Protein AF-A0AB73LH91-F1 (afdb_monomer)

Solvent-accessible surface area (backbone atoms only — not comparable to full-atom values): 12228 Å² total; per-residue (Å²): 136,84,88,81,83,85,83,78,86,81,81,80,80,81,78,80,80,73,77,74,74,78,76,78,75,81,48,36,71,66,66,67,61,41,47,51,56,34,83,61,41,83,57,24,96,64,34,64,51,64,60,42,53,82,50,52,38,56,27,70,68,66,83,50,60,55,52,58,75,24,72,65,83,85,77,84,66,76,78,34,69,28,7,25,39,20,64,45,75,21,84,83,23,23,37,30,44,35,41,34,36,37,28,35,90,74,60,39,89,56,24,32,54,51,23,54,51,41,53,52,51,32,59,55,36,52,79,44,19,42,84,62,59,58,25,49,70,49,76,47,85,50,102,61,34,38,38,33,43,39,35,41,61,67,57,95,91,36,63,37,38,38,40,39,37,38,29,57,50,50,64,51,6,28,30,37,36,41,36,43,25,22,52,87,72,61,39,92,40,58,84,84,66,91,67,64,61,68,57,40,40,48,45,48,36,47,29,40,32,62,69,61,65,30,86,72,97

Nearest PDB structures (foldseek):
  2h36-assembly1_X  TM=5.936E-01  e=1.987E+00  Sulfolobus islandicus filamentous virus
  3djw-assembly1_B  TM=4.464E-01  e=1.167E+00  Captovirus AFV1
  8h2d-assembly2_B-2  TM=3.003E-01  e=3.576E-01  Mycobacterium tuberculosis H37Rv
  3lyd-assembly1_A  TM=4.247E-01  e=1.568E+00  Jonesia denitrificans DSM 20603
  6lgq-assembly1_C  TM=3.598E-01  e=6.877E+00  Escherichia coli

pLDDT: mean 87.43, std 16.44, range [37.56, 98.81]

Mean predicted aligned error: 8.24 Å

Secondary structure (DSSP, 8-state):
-------------------PPPPPPPPBPPPGGGSPPGGGSTTHHHH----GGGG-EE-SS---HHHHTTT--S------SEEEEEEEE-TTT--EEEEEEEE--S-HHHHHHHHHHHHHHHHHHHTTHHHHH--EEEEEEETTEEEEEEEPPPBTTB--EEEEEEE--TTTTEEEEEEEESTTTT---SPPPP--HHHHHHHHHHHHHHHHT-S--

Organism: Mycobacteroides chelonae (NCBI:txid1774)

Radius of gyration: 24.04 Å; Cα contacts (8 Å, |Δi|>4): 446; chains: 1; bounding box: 58×67×82 Å

Foldseek 3Di:
DDDDDDDDDDDPDDPPPPPPDPDPDFQAEDDLLLAFDCVLDFPCVQQVWDRQSVQKDGDQDFDDCLQPQQPDDDDDQPTASYKIKGKTAGPRFLKIKIKIKGAHDDFLVPLLVSLVRNQVNSVVSQVRRCVRQVWDKDWDQDPFHIWMWIWGPDDPNFIKIKIKQWGRQHSQSMIMIMIMISPVSSDNGHDGDDDDSRSSSCSSVVSSCVVSVDPSD

Structure (mmCIF, N/CA/C/O backbone):
data_AF-A0AB73LH91-F1
#
_entry.id   AF-A0AB73LH91-F1
#
loop_
_atom_site.group_PDB
_atom_site.id
_atom_site.type_symbol
_atom_site.label_atom_id
_atom_site.label_alt_id
_atom_site.label_comp_id
_atom_site.label_asym_id
_atom_site.label_entity_id
_atom_site.label_seq_id
_atom_site.pdbx_PDB_ins_code
_atom_site.Cartn_x
_atom_site.Cartn_y
_atom_site.Cartn_z
_atom_site.occupancy
_atom_site.B_iso_or_equiv
_atom_site.auth_seq_id
_atom_site.auth_comp_id
_atom_site.auth_asym_id
_atom_site.auth_atom_id
_atom_site.pdbx_PDB_model_num
ATOM 1 N N . MET A 1 1 ? -40.032 50.837 -64.081 1.00 38.38 1 MET A N 1
ATOM 2 C CA . MET A 1 1 ? -38.760 51.369 -63.548 1.00 38.38 1 MET A CA 1
ATOM 3 C C . MET A 1 1 ? -38.419 50.636 -62.260 1.00 38.38 1 MET A C 1
ATOM 5 O O . MET A 1 1 ? -39.295 50.527 -61.420 1.00 38.38 1 MET A O 1
ATOM 9 N N . ARG A 1 2 ? -37.159 50.187 -62.149 1.00 43.00 2 ARG A N 1
ATOM 10 C CA . ARG A 1 2 ? -36.458 49.650 -60.961 1.00 43.00 2 ARG A CA 1
ATOM 11 C C . ARG A 1 2 ? -36.945 48.307 -60.396 1.00 43.00 2 ARG A C 1
ATOM 13 O O . ARG A 1 2 ? -37.936 48.222 -59.687 1.00 43.00 2 ARG A O 1
ATOM 20 N N . GLY A 1 3 ? -36.165 47.271 -60.714 1.00 41.09 3 GLY A N 1
ATOM 21 C CA . GLY A 1 3 ? -36.228 45.957 -60.088 1.00 41.09 3 GLY A CA 1
ATOM 22 C C . GLY A 1 3 ? -35.698 45.970 -58.655 1.00 41.09 3 GLY A C 1
ATOM 23 O O . GLY A 1 3 ? -34.827 46.768 -58.305 1.00 41.09 3 GLY A O 1
ATOM 24 N N . TRP A 1 4 ? -36.223 45.057 -57.845 1.00 37.56 4 TRP A N 1
ATOM 25 C CA . TRP A 1 4 ? -35.739 44.791 -56.498 1.00 37.56 4 TRP A CA 1
ATOM 26 C C . TRP A 1 4 ? -35.239 43.352 -56.421 1.00 37.56 4 TRP A C 1
ATOM 28 O O . TRP A 1 4 ? -35.964 42.395 -56.695 1.00 37.56 4 TRP A O 1
ATOM 38 N N . GLN A 1 5 ? -33.945 43.241 -56.138 1.00 43.38 5 GLN A N 1
ATOM 39 C CA . GLN A 1 5 ? -33.194 42.001 -56.042 1.00 43.38 5 GLN A CA 1
ATOM 40 C C . GLN A 1 5 ? -33.620 41.238 -54.786 1.00 43.38 5 GLN A C 1
ATOM 42 O O . GLN A 1 5 ? -33.702 41.798 -53.695 1.00 43.38 5 GLN A O 1
ATOM 47 N N . ARG A 1 6 ? -33.881 39.940 -54.957 1.00 45.47 6 ARG A N 1
ATOM 48 C CA . ARG A 1 6 ? -34.083 38.987 -53.865 1.00 45.47 6 ARG A CA 1
ATOM 49 C C . ARG A 1 6 ? -32.746 38.772 -53.154 1.00 45.47 6 ARG A C 1
ATOM 51 O O . ARG A 1 6 ? -31.820 38.247 -53.765 1.00 45.47 6 ARG A O 1
ATOM 58 N N . ALA A 1 7 ? -32.654 39.148 -51.883 1.00 42.53 7 ALA A N 1
ATOM 59 C CA . ALA A 1 7 ? -31.566 38.723 -51.011 1.00 42.53 7 ALA A CA 1
ATOM 60 C C . ALA A 1 7 ? -31.939 37.366 -50.393 1.00 42.53 7 ALA A C 1
ATOM 62 O O . ALA A 1 7 ? -32.923 37.262 -49.664 1.00 42.53 7 ALA A O 1
ATOM 63 N N . ILE A 1 8 ? -31.180 36.321 -50.724 1.00 44.38 8 ILE A N 1
ATOM 64 C CA . ILE A 1 8 ? -31.241 35.011 -50.065 1.00 44.38 8 ILE A CA 1
ATOM 65 C C . ILE A 1 8 ? -30.166 35.030 -48.969 1.00 44.38 8 ILE A C 1
ATOM 67 O O . ILE A 1 8 ? -29.001 35.252 -49.305 1.00 44.38 8 ILE A O 1
ATOM 71 N N . PRO A 1 9 ? -30.490 34.814 -47.684 1.00 42.88 9 PRO A N 1
ATOM 72 C CA . PRO A 1 9 ? -29.463 34.657 -46.666 1.00 42.88 9 PRO A CA 1
ATOM 73 C C . PRO A 1 9 ? -28.823 33.269 -46.807 1.00 42.88 9 PRO A C 1
ATOM 75 O O . PRO A 1 9 ? -29.498 32.243 -46.722 1.00 42.88 9 PRO A O 1
ATOM 78 N N . ALA A 1 10 ? -27.512 33.240 -47.041 1.00 42.22 10 ALA A N 1
ATOM 79 C CA . ALA A 1 10 ? -26.715 32.024 -46.974 1.00 42.22 10 ALA A CA 1
ATOM 80 C C . ALA A 1 10 ? -26.560 31.612 -45.502 1.00 42.22 10 ALA A C 1
ATOM 82 O O . ALA A 1 10 ? -25.924 32.312 -44.715 1.00 42.22 10 ALA A O 1
ATOM 83 N N . ILE A 1 11 ? -27.158 30.483 -45.125 1.00 45.34 11 ILE A N 1
ATOM 84 C CA . ILE A 1 11 ? -26.929 29.844 -43.827 1.00 45.34 11 ILE A CA 1
ATOM 85 C C . ILE A 1 11 ? -25.568 29.148 -43.909 1.00 45.34 11 ILE A C 1
ATOM 87 O O . ILE A 1 11 ? -25.428 28.112 -44.557 1.00 45.34 11 ILE A O 1
ATOM 91 N N . ALA A 1 12 ? -24.554 29.732 -43.273 1.00 47.72 12 ALA A N 1
ATOM 92 C CA . ALA A 1 12 ? -23.278 29.070 -43.047 1.00 47.72 12 ALA A CA 1
ATOM 93 C C . ALA A 1 12 ? -23.448 28.064 -41.898 1.00 47.72 12 ALA A C 1
ATOM 95 O O . ALA A 1 12 ? -23.508 28.439 -40.729 1.00 47.72 12 ALA A O 1
ATOM 96 N N . VAL A 1 13 ? -23.557 26.778 -42.236 1.00 44.09 13 VAL A N 1
ATOM 97 C CA . VAL A 1 13 ? -23.488 25.689 -41.257 1.00 44.09 13 VAL A CA 1
ATOM 98 C C . VAL A 1 13 ? -22.022 25.516 -40.869 1.00 44.09 13 VAL A C 1
ATOM 100 O O . VAL A 1 13 ? -21.222 24.990 -41.640 1.00 44.09 13 VAL A O 1
ATOM 103 N N . ILE A 1 14 ? -21.658 25.990 -39.679 1.00 52.41 14 ILE A N 1
ATOM 104 C CA . ILE A 1 14 ? -20.356 25.705 -39.074 1.00 52.41 14 ILE A CA 1
ATOM 105 C C . ILE A 1 14 ? -20.427 24.273 -38.541 1.00 52.41 14 ILE A C 1
ATOM 107 O O . ILE A 1 14 ? -21.026 24.009 -37.500 1.00 52.41 14 ILE A O 1
ATOM 111 N N . ALA A 1 15 ? -19.847 23.332 -39.283 1.00 43.75 15 ALA A N 1
ATOM 112 C CA . ALA A 1 15 ? -19.614 21.984 -38.793 1.00 43.75 15 ALA A CA 1
ATOM 113 C C . ALA A 1 15 ? -18.477 22.036 -37.761 1.00 43.75 15 ALA A C 1
ATOM 115 O O . ALA A 1 15 ? -17.302 22.114 -38.119 1.00 43.75 15 ALA A O 1
ATOM 116 N N . CYS A 1 16 ? -18.821 22.016 -36.472 1.00 42.19 16 CYS A N 1
ATOM 117 C CA . CYS A 1 16 ? -17.854 21.736 -35.417 1.00 42.19 16 CYS A CA 1
ATOM 118 C C . CYS A 1 16 ? -17.365 20.293 -35.587 1.00 42.19 16 CYS A C 1
ATOM 120 O O . CYS A 1 16 ? -18.038 19.347 -35.181 1.00 42.19 16 CYS A O 1
ATOM 122 N N . LEU A 1 17 ? -16.191 20.125 -36.197 1.00 46.53 17 LEU A N 1
ATOM 123 C CA . LEU A 1 17 ? -15.419 18.889 -36.127 1.00 46.53 17 LEU A CA 1
ATOM 124 C C . LEU A 1 17 ? -14.922 18.740 -34.685 1.00 46.53 17 LEU A C 1
ATOM 126 O O . LEU A 1 17 ? -13.830 19.182 -34.336 1.00 46.53 17 LEU A O 1
ATOM 130 N N . GLY A 1 18 ? -15.764 18.169 -33.824 1.00 48.47 18 GLY A N 1
ATOM 131 C CA . GLY A 1 18 ? -15.342 17.698 -32.514 1.00 48.47 18 GLY A CA 1
ATOM 132 C C . GLY A 1 18 ? -14.331 16.577 -32.717 1.00 48.47 18 GLY A C 1
ATOM 133 O O . GLY A 1 18 ? -14.701 15.476 -33.119 1.00 48.47 18 GLY A O 1
ATOM 134 N N . ILE A 1 19 ? -13.053 16.867 -32.484 1.00 53.28 19 ILE A N 1
ATOM 135 C CA . ILE A 1 19 ? -12.013 15.844 -32.407 1.00 53.28 19 ILE A CA 1
ATOM 136 C C . ILE A 1 19 ? -12.343 15.032 -31.155 1.00 53.28 19 ILE A C 1
ATOM 138 O O . ILE A 1 19 ? -12.147 15.506 -30.036 1.00 53.28 19 ILE A O 1
ATOM 142 N N . ALA A 1 20 ? -12.924 13.846 -31.340 1.00 49.03 20 ALA A N 1
ATOM 143 C CA . ALA A 1 20 ? -13.096 12.897 -30.254 1.00 49.03 20 ALA A CA 1
ATOM 144 C C . ALA A 1 20 ? -11.705 12.609 -29.679 1.00 49.03 20 ALA A C 1
ATOM 146 O O . ALA A 1 20 ? -10.814 12.167 -30.408 1.00 49.03 20 ALA A O 1
ATOM 147 N N . ALA A 1 21 ? -11.504 12.909 -28.394 1.00 52.69 21 ALA A N 1
ATOM 148 C CA . ALA A 1 21 ? -10.310 12.458 -27.700 1.00 52.69 21 ALA A CA 1
ATOM 149 C C . ALA A 1 21 ? -10.236 10.930 -27.856 1.00 52.69 21 ALA A C 1
ATOM 151 O O . ALA A 1 21 ? -11.271 10.269 -27.706 1.00 52.69 21 ALA A O 1
ATOM 152 N N . PRO A 1 22 ? -9.069 10.361 -28.207 1.00 48.88 22 PRO A N 1
ATOM 153 C CA . PRO A 1 22 ? -8.942 8.917 -28.288 1.00 48.88 22 PRO A CA 1
ATOM 154 C C . PRO A 1 22 ? -9.352 8.325 -26.939 1.00 48.88 22 PRO A C 1
ATOM 156 O O . PRO A 1 22 ? -8.955 8.836 -25.889 1.00 48.88 22 PRO A O 1
ATOM 159 N N . ALA A 1 23 ? -10.187 7.284 -26.976 1.00 57.34 23 ALA A N 1
ATOM 160 C CA . ALA A 1 23 ? -10.508 6.515 -25.784 1.00 57.34 23 ALA A CA 1
ATOM 161 C C . ALA A 1 23 ? -9.189 6.076 -25.132 1.00 57.34 23 ALA A C 1
ATOM 163 O O . ALA A 1 23 ? -8.283 5.612 -25.831 1.00 57.34 23 ALA A O 1
ATOM 164 N N . ALA A 1 24 ? -9.063 6.285 -23.820 1.00 61.16 24 ALA A N 1
ATOM 165 C CA . ALA A 1 24 ? -7.927 5.766 -23.073 1.00 61.16 24 ALA A CA 1
ATOM 166 C C . ALA A 1 24 ? -7.855 4.250 -23.307 1.00 61.16 24 ALA A C 1
ATOM 168 O O . ALA A 1 24 ? -8.887 3.579 -23.301 1.00 61.16 24 ALA A O 1
ATOM 169 N N . ALA A 1 25 ? -6.659 3.737 -23.596 1.00 64.81 25 ALA A N 1
ATOM 170 C CA . ALA A 1 25 ? -6.456 2.299 -23.701 1.00 64.81 25 ALA A CA 1
ATOM 171 C C . ALA A 1 25 ? -6.784 1.646 -22.352 1.00 64.81 25 ALA A C 1
ATOM 173 O O . ALA A 1 25 ? -6.491 2.241 -21.317 1.00 64.81 25 ALA A O 1
ATOM 174 N N . ASP A 1 26 ? -7.363 0.443 -22.376 1.00 71.88 26 ASP A N 1
ATOM 175 C CA . ASP A 1 26 ? -7.662 -0.291 -21.147 1.00 71.88 26 ASP A CA 1
ATOM 176 C C . ASP A 1 26 ? -6.376 -0.500 -20.320 1.00 71.88 26 ASP A C 1
ATOM 178 O O . ASP A 1 26 ? -5.332 -0.849 -20.896 1.00 71.88 26 ASP A O 1
ATOM 182 N N . PRO A 1 27 ? -6.426 -0.313 -18.986 1.00 76.25 27 PRO A N 1
ATOM 183 C CA . PRO A 1 27 ? -5.266 -0.513 -18.134 1.00 76.25 27 PRO A CA 1
ATOM 184 C C . PRO A 1 27 ? -4.780 -1.956 -18.224 1.00 76.25 27 PRO A C 1
ATOM 186 O O . PRO A 1 27 ? -5.555 -2.914 -18.153 1.00 76.25 27 PRO A O 1
ATOM 189 N N . LYS A 1 28 ? -3.466 -2.122 -18.367 1.00 86.69 28 LYS A N 1
ATOM 190 C CA . LYS A 1 28 ? -2.853 -3.444 -18.470 1.00 86.69 28 LYS A CA 1
ATOM 191 C C . LYS A 1 28 ? -2.805 -4.137 -17.099 1.00 86.69 28 LYS A C 1
ATOM 193 O O . LYS A 1 28 ? -2.531 -3.478 -16.092 1.00 86.69 28 LYS A O 1
ATOM 198 N N . PRO A 1 29 ? -3.041 -5.460 -17.033 1.00 91.06 29 PRO A N 1
ATOM 199 C CA . PRO A 1 29 ? -2.967 -6.215 -15.787 1.00 91.06 29 PRO A CA 1
ATOM 200 C C . PRO A 1 29 ? -1.531 -6.431 -15.314 1.00 91.06 29 PRO A C 1
ATOM 202 O O . PRO A 1 29 ? -0.617 -6.577 -16.121 1.00 91.06 29 PRO A O 1
ATOM 205 N N . VAL A 1 30 ? -1.366 -6.523 -13.993 1.00 95.06 30 VAL A N 1
ATOM 206 C CA . VAL A 1 30 ? -0.132 -7.007 -13.359 1.00 95.06 30 VAL A CA 1
ATOM 207 C C . VAL A 1 30 ? -0.222 -8.527 -13.136 1.00 95.06 30 VAL A C 1
ATOM 209 O O . VAL A 1 30 ? -1.326 -9.039 -12.935 1.00 95.06 30 VAL A O 1
ATOM 212 N N . PRO A 1 31 ? 0.892 -9.280 -13.153 1.00 96.19 31 PRO A N 1
ATOM 213 C CA . PRO A 1 31 ? 0.857 -10.732 -12.964 1.00 96.19 31 PRO A CA 1
ATOM 214 C C . PRO A 1 31 ? 0.414 -11.163 -11.557 1.00 96.19 31 PRO A C 1
ATOM 216 O O . PRO A 1 31 ? 0.829 -10.575 -10.565 1.00 96.19 31 PRO A O 1
ATOM 219 N N . ASP A 1 32 ? -0.297 -12.287 -11.427 1.00 96.88 32 ASP A N 1
ATOM 220 C CA . ASP A 1 32 ? -0.671 -12.854 -10.115 1.00 96.88 32 ASP A CA 1
ATOM 221 C C . ASP A 1 32 ? 0.527 -13.105 -9.181 1.00 96.88 32 ASP A C 1
ATOM 223 O O . ASP A 1 32 ? 0.380 -13.136 -7.961 1.00 96.88 32 ASP A O 1
ATOM 227 N N . SER A 1 33 ? 1.723 -13.290 -9.744 1.00 96.81 33 SER A N 1
ATOM 228 C CA . SER A 1 33 ? 2.949 -13.562 -8.996 1.00 96.81 33 SER A CA 1
ATOM 229 C C . SER A 1 33 ? 3.542 -12.348 -8.281 1.00 96.81 33 SER A C 1
ATOM 231 O O . SER A 1 33 ? 4.507 -12.545 -7.542 1.00 96.81 33 SER A O 1
ATOM 233 N N . VAL A 1 34 ? 3.022 -11.129 -8.501 1.00 97.88 34 VAL A N 1
ATOM 234 C CA . VAL A 1 34 ? 3.541 -9.906 -7.858 1.00 97.88 34 VAL A CA 1
ATOM 235 C C . VAL A 1 34 ? 2.895 -9.586 -6.510 1.00 97.88 34 VAL A C 1
ATOM 237 O O . VAL A 1 34 ? 3.456 -8.793 -5.766 1.00 97.88 34 VAL A O 1
ATOM 240 N N . TRP A 1 35 ? 1.762 -10.209 -6.181 1.00 98.50 35 TRP A N 1
ATOM 241 C CA . TRP A 1 35 ? 1.011 -9.937 -4.952 1.00 98.50 35 TRP A CA 1
ATOM 242 C C . TRP A 1 35 ? 1.644 -10.610 -3.732 1.00 98.50 35 TRP A C 1
ATOM 244 O O . TRP A 1 35 ? 2.187 -11.720 -3.833 1.00 98.50 35 TRP A O 1
ATOM 254 N N . ILE A 1 36 ? 1.536 -9.972 -2.564 1.00 98.56 36 ILE A N 1
ATOM 255 C CA . ILE A 1 36 ? 1.984 -10.567 -1.300 1.00 98.56 36 ILE A CA 1
ATOM 256 C C . ILE A 1 36 ? 1.223 -11.872 -0.997 1.00 98.56 36 ILE A C 1
ATOM 258 O O . ILE A 1 36 ? 0.042 -12.039 -1.320 1.00 98.56 36 ILE A O 1
ATOM 262 N N . ASN A 1 37 ? 1.897 -12.828 -0.350 1.00 98.25 37 ASN A N 1
ATOM 263 C CA . ASN A 1 37 ? 1.224 -14.015 0.169 1.00 98.25 37 ASN A CA 1
ATOM 264 C C . ASN A 1 37 ? 0.256 -13.605 1.296 1.00 98.25 37 ASN A C 1
ATOM 266 O O . ASN A 1 37 ? 0.674 -12.891 2.204 1.00 98.25 37 ASN A O 1
ATOM 270 N N . PRO A 1 38 ? -0.996 -14.092 1.321 1.00 97.69 38 PRO A N 1
ATOM 271 C CA . PRO A 1 38 ? -1.950 -13.744 2.377 1.00 97.69 38 PRO A CA 1
ATOM 272 C C . PRO A 1 38 ? -1.440 -13.980 3.798 1.00 97.69 38 PRO A C 1
ATOM 274 O O . PRO A 1 38 ? -1.683 -13.164 4.678 1.00 97.69 38 PRO A O 1
ATOM 277 N N . ARG A 1 39 ? -0.657 -15.046 4.008 1.00 97.81 39 ARG A N 1
ATOM 278 C CA . ARG A 1 39 ? -0.079 -15.373 5.322 1.00 97.81 39 ARG A CA 1
ATOM 279 C C . ARG A 1 39 ? 1.003 -14.405 5.785 1.00 97.81 39 ARG A C 1
ATOM 281 O O . ARG A 1 39 ? 1.335 -14.376 6.965 1.00 97.81 39 ARG A O 1
ATOM 288 N N . ASP A 1 40 ? 1.558 -13.648 4.848 1.00 98.25 40 ASP A N 1
ATOM 289 C CA . ASP 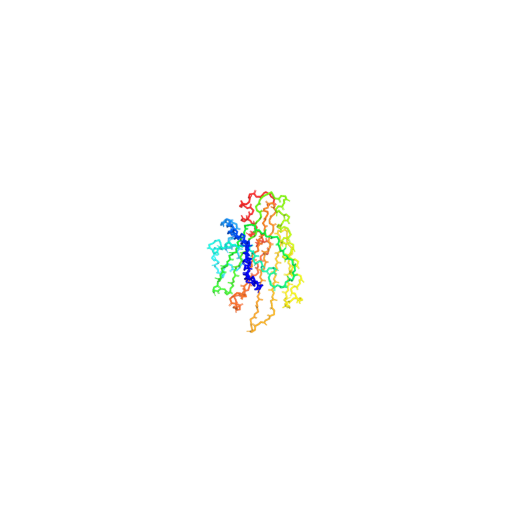A 1 40 ? 2.581 -12.645 5.101 1.00 98.25 40 ASP A CA 1
ATOM 290 C C . ASP A 1 40 ? 1.983 -11.248 5.341 1.00 98.25 40 ASP A C 1
ATOM 292 O O . ASP A 1 40 ? 2.710 -10.331 5.732 1.00 98.25 40 ASP A O 1
ATOM 296 N N . VAL A 1 41 ? 0.671 -11.076 5.134 1.00 98.44 41 VAL A N 1
ATOM 297 C CA . VAL A 1 41 ? -0.044 -9.843 5.476 1.00 98.44 41 VAL A CA 1
ATOM 298 C C . VAL A 1 41 ? -0.231 -9.790 6.999 1.00 98.44 41 VAL A C 1
ATOM 300 O O . VAL A 1 41 ? -0.692 -10.770 7.599 1.00 98.44 41 VAL A O 1
ATOM 303 N N . PRO A 1 42 ? 0.079 -8.658 7.662 1.00 98.12 42 PRO A N 1
ATOM 304 C CA . PRO A 1 42 ? -0.171 -8.496 9.091 1.00 98.12 42 PRO A CA 1
ATOM 305 C C . PRO A 1 42 ? -1.604 -8.868 9.474 1.00 98.12 42 PRO A C 1
ATOM 307 O O . PRO A 1 42 ? -2.532 -8.689 8.690 1.00 98.12 42 PRO A O 1
ATOM 310 N N . MET A 1 43 ? -1.795 -9.367 10.696 1.00 97.12 43 MET A N 1
ATOM 311 C CA . MET A 1 43 ? -3.097 -9.821 11.210 1.00 97.12 43 MET A CA 1
ATOM 312 C C . MET A 1 43 ? -3.678 -11.093 10.560 1.00 97.12 43 MET A C 1
ATOM 314 O O . MET A 1 43 ? -4.814 -11.438 10.885 1.00 97.12 43 MET A O 1
ATOM 318 N N . ASP A 1 44 ? -2.942 -11.841 9.724 1.00 97.19 44 ASP A N 1
ATOM 319 C CA . ASP A 1 44 ? -3.473 -13.066 9.082 1.00 97.19 44 ASP A CA 1
ATOM 320 C C . ASP A 1 44 ? -4.012 -14.104 10.082 1.00 97.19 44 ASP A C 1
ATOM 322 O O . ASP A 1 44 ? -5.063 -14.696 9.864 1.00 97.19 44 ASP A O 1
ATOM 326 N N . HIS A 1 45 ? -3.348 -14.266 11.229 1.00 94.94 45 HIS A N 1
ATOM 327 C CA . HIS A 1 45 ? -3.743 -15.228 12.265 1.00 94.94 45 HIS A CA 1
ATOM 328 C C . HIS A 1 45 ? -5.173 -15.039 12.813 1.00 94.94 45 HIS A C 1
ATOM 330 O O . HIS A 1 45 ? -5.735 -15.998 13.335 1.00 94.94 45 HIS A O 1
ATOM 336 N N . VAL A 1 46 ? -5.742 -13.831 12.711 1.00 95.94 46 VAL A N 1
ATOM 337 C CA . VAL A 1 46 ? -7.142 -13.524 13.076 1.00 95.94 46 VAL A CA 1
ATOM 338 C C . VAL A 1 46 ? -8.007 -13.147 11.880 1.00 95.94 46 VAL A C 1
ATOM 340 O O . VAL A 1 46 ? -9.224 -13.235 11.969 1.00 95.94 46 VAL A O 1
ATOM 343 N N . SER A 1 47 ? -7.405 -12.679 10.786 1.00 96.88 47 SER A N 1
ATOM 344 C CA . SER A 1 47 ? -8.150 -12.153 9.638 1.00 96.88 47 SER A CA 1
ATOM 345 C C . SER A 1 47 ? -8.365 -13.191 8.543 1.00 96.88 47 SER A C 1
ATOM 347 O O . SER A 1 47 ? -9.309 -13.046 7.770 1.00 96.88 47 SER A O 1
ATOM 349 N N . HIS A 1 48 ? -7.497 -14.208 8.480 1.00 96.44 48 HIS A N 1
ATOM 350 C CA . HIS A 1 48 ? -7.500 -15.281 7.487 1.00 96.44 48 HIS A CA 1
ATOM 351 C C . HIS A 1 48 ? -7.630 -14.744 6.061 1.00 96.44 48 HIS A C 1
ATOM 353 O O . HIS A 1 48 ? -8.620 -14.988 5.368 1.00 96.44 48 HIS A O 1
ATOM 359 N N . TRP A 1 49 ? -6.639 -13.959 5.638 1.00 97.50 49 TRP A N 1
ATOM 360 C CA . TRP A 1 49 ? -6.757 -13.151 4.434 1.00 97.50 49 TRP A CA 1
ATOM 361 C C . TRP A 1 49 ? -6.998 -14.012 3.191 1.00 97.50 49 TRP A C 1
ATOM 363 O O . TRP A 1 49 ? -6.323 -15.015 2.939 1.00 97.50 49 TRP A O 1
ATOM 373 N N . ALA A 1 50 ? -7.953 -13.591 2.363 1.00 97.69 50 ALA A N 1
ATOM 374 C CA . ALA A 1 50 ? -8.093 -14.148 1.028 1.00 97.69 50 ALA A CA 1
ATOM 375 C C . ALA A 1 50 ? -6.903 -13.717 0.140 1.00 97.69 50 ALA A C 1
ATOM 377 O O . ALA A 1 50 ? -6.329 -12.647 0.354 1.00 97.69 50 ALA A O 1
ATOM 378 N N . PRO A 1 51 ? -6.534 -14.506 -0.888 1.00 97.62 51 PRO A N 1
ATOM 379 C CA . PRO A 1 51 ? -5.541 -14.097 -1.879 1.00 97.62 51 PRO A CA 1
ATOM 380 C C . PRO A 1 51 ? -5.892 -12.776 -2.569 1.00 97.62 51 PRO A C 1
ATOM 382 O O . PRO A 1 51 ? -6.855 -12.721 -3.331 1.00 97.62 51 PRO A O 1
ATOM 385 N N . LEU A 1 52 ? -5.065 -11.746 -2.358 1.00 97.88 52 LEU A N 1
ATOM 386 C CA . LEU A 1 52 ? -5.206 -10.436 -3.006 1.00 97.88 52 LEU A CA 1
ATOM 387 C C . LEU A 1 52 ? -5.190 -10.553 -4.536 1.00 97.88 52 LEU A C 1
ATOM 389 O O . LEU A 1 52 ? -6.010 -9.925 -5.198 1.00 97.88 52 LEU A O 1
ATOM 393 N N . SER A 1 53 ? -4.359 -11.425 -5.109 1.00 97.44 53 SER A N 1
ATOM 394 C CA . SER A 1 53 ? -4.329 -11.647 -6.561 1.00 97.44 53 SER A CA 1
ATOM 395 C C . SER A 1 53 ? -5.690 -12.028 -7.161 1.00 97.44 53 SER A C 1
ATOM 397 O O . SER A 1 53 ? -5.996 -11.631 -8.279 1.00 97.44 53 SER A O 1
ATOM 399 N N . ARG A 1 54 ? -6.563 -12.727 -6.418 1.00 95.88 54 ARG A N 1
ATOM 400 C CA . ARG A 1 54 ? -7.900 -13.117 -6.911 1.00 95.88 54 ARG A CA 1
ATOM 401 C C . ARG A 1 54 ? -8.894 -11.958 -6.992 1.00 95.88 54 ARG A C 1
ATOM 403 O O . ARG A 1 54 ? -9.862 -12.062 -7.739 1.00 95.88 54 ARG A O 1
ATOM 410 N N . ASN A 1 55 ? -8.662 -10.893 -6.230 1.00 95.75 55 ASN A N 1
ATOM 411 C CA . ASN A 1 55 ? -9.514 -9.702 -6.182 1.00 95.75 55 ASN A CA 1
ATOM 412 C C . ASN A 1 55 ? -8.879 -8.509 -6.919 1.00 95.75 55 ASN A C 1
ATOM 414 O O . ASN A 1 55 ? -9.399 -7.393 -6.867 1.00 95.75 55 ASN A O 1
ATOM 418 N N . ALA A 1 56 ? -7.746 -8.737 -7.585 1.00 96.81 56 ALA A N 1
ATOM 419 C CA . ALA A 1 56 ? -7.003 -7.712 -8.288 1.00 96.81 56 ALA A CA 1
ATOM 420 C C . ALA A 1 56 ? -7.801 -7.146 -9.464 1.00 96.81 56 ALA A C 1
ATOM 422 O O . ALA A 1 56 ? -8.339 -7.878 -10.293 1.00 96.81 56 ALA A O 1
ATOM 423 N N . THR A 1 57 ? -7.827 -5.821 -9.558 1.00 96.12 57 THR A N 1
ATOM 424 C CA . THR A 1 57 ? -8.409 -5.088 -10.681 1.00 96.12 57 THR A CA 1
ATOM 425 C C . THR A 1 57 ? -7.360 -4.146 -11.251 1.00 96.12 57 THR A C 1
ATOM 427 O O . THR A 1 57 ? -6.706 -3.420 -10.501 1.00 96.12 57 THR A O 1
ATOM 430 N N . SER A 1 58 ? -7.199 -4.145 -12.574 1.00 95.56 58 SER A N 1
ATOM 431 C CA . SER A 1 58 ? -6.352 -3.177 -13.273 1.00 95.56 58 SER A CA 1
ATOM 432 C C . SER A 1 58 ? -6.913 -1.765 -13.129 1.00 95.56 58 SER A C 1
ATOM 434 O O . SER A 1 58 ? -8.119 -1.557 -13.248 1.00 95.56 58 SER A O 1
ATOM 436 N N . VAL A 1 59 ? -6.046 -0.788 -12.876 1.00 92.12 59 VAL A N 1
ATOM 437 C CA . VAL A 1 59 ? -6.439 0.609 -12.654 1.00 92.12 59 VAL A CA 1
ATOM 438 C C . VAL A 1 59 ? -5.536 1.555 -13.435 1.00 92.12 59 VAL A C 1
ATOM 440 O O . VAL A 1 59 ? -4.326 1.392 -13.432 1.00 92.12 59 VAL A O 1
ATOM 443 N N . ASP A 1 60 ? -6.105 2.593 -14.049 1.00 86.00 60 ASP A N 1
ATOM 444 C CA . ASP A 1 60 ? -5.320 3.633 -14.743 1.00 86.00 60 ASP A CA 1
ATOM 445 C C . ASP A 1 60 ? -4.633 4.610 -13.779 1.00 86.00 60 ASP A C 1
ATOM 447 O O . ASP A 1 60 ? -3.682 5.316 -14.124 1.00 86.00 60 ASP A O 1
ATOM 451 N N . ARG A 1 61 ? -5.185 4.730 -12.568 1.00 85.06 61 ARG A N 1
ATOM 452 C CA . ARG A 1 61 ? -4.700 5.627 -11.519 1.00 85.06 61 ARG A CA 1
ATOM 453 C C . ARG A 1 61 ? -4.642 4.863 -10.199 1.00 85.06 61 ARG A C 1
ATOM 455 O O . ARG A 1 61 ? -5.669 4.774 -9.525 1.00 85.06 61 ARG A O 1
ATOM 462 N N . PRO A 1 62 ? -3.479 4.296 -9.836 1.00 88.44 62 PRO A N 1
ATOM 463 C CA . PRO A 1 62 ? -3.321 3.583 -8.577 1.00 88.44 62 PRO A CA 1
ATOM 464 C C . PRO A 1 62 ? -3.583 4.527 -7.398 1.00 88.44 62 PRO A C 1
ATOM 466 O O . PRO A 1 62 ? -2.957 5.579 -7.257 1.00 88.44 62 PRO A O 1
ATOM 469 N N . ALA A 1 63 ? -4.553 4.159 -6.566 1.00 89.38 63 ALA A N 1
ATOM 470 C CA . ALA A 1 63 ? -5.038 4.971 -5.460 1.00 89.38 63 ALA A CA 1
ATOM 471 C C . ALA A 1 63 ? -4.288 4.634 -4.162 1.00 89.38 63 ALA A C 1
ATOM 473 O O . ALA A 1 63 ? -4.862 4.055 -3.245 1.00 89.38 63 ALA A O 1
ATOM 474 N N . PHE A 1 64 ? -3.008 5.004 -4.089 1.00 93.69 64 PHE A N 1
ATOM 475 C CA . PHE A 1 64 ? -2.193 4.837 -2.883 1.00 93.69 64 PHE A CA 1
ATOM 476 C C . PHE A 1 64 ? -2.801 5.589 -1.687 1.00 93.69 64 PHE A C 1
ATOM 478 O O . PHE A 1 64 ? -3.063 6.795 -1.758 1.00 93.69 64 PHE A O 1
ATOM 485 N N . TRP A 1 65 ? -2.994 4.903 -0.564 1.00 93.25 65 TRP A N 1
ATOM 486 C CA . TRP A 1 65 ? -3.466 5.485 0.688 1.00 93.25 65 TRP A CA 1
ATOM 487 C C . TRP A 1 65 ? -2.494 6.538 1.216 1.00 93.25 65 TRP A C 1
ATOM 489 O O . TRP A 1 65 ? -2.954 7.605 1.626 1.00 93.25 65 TRP A O 1
ATOM 499 N N . SER A 1 66 ? -1.175 6.332 1.099 1.00 91.44 66 SER A N 1
ATOM 500 C CA . SER A 1 66 ? -0.181 7.358 1.467 1.00 91.44 66 SER A CA 1
ATOM 501 C C . SER A 1 66 ? -0.381 8.674 0.705 1.00 91.44 66 SER A C 1
ATOM 503 O O . SER A 1 66 ? -0.098 9.749 1.232 1.00 91.44 66 SER A O 1
ATOM 505 N N . ALA A 1 67 ? -0.924 8.622 -0.519 1.00 87.69 67 ALA A N 1
ATOM 506 C CA . ALA A 1 67 ? -1.254 9.821 -1.285 1.00 87.69 67 ALA A CA 1
ATOM 507 C C . ALA A 1 67 ? -2.629 10.412 -0.941 1.00 87.69 67 ALA A C 1
ATOM 509 O O . ALA A 1 67 ? -2.788 11.636 -0.932 1.00 87.69 67 ALA A O 1
ATOM 510 N N . ASN A 1 68 ? -3.615 9.552 -0.682 1.00 87.25 68 ASN A N 1
ATOM 511 C CA . ASN A 1 68 ? -5.022 9.936 -0.588 1.00 87.25 68 ASN A CA 1
ATOM 512 C C . ASN A 1 68 ? -5.463 10.361 0.818 1.00 87.25 68 ASN A C 1
ATOM 514 O O . ASN A 1 68 ? -6.359 11.193 0.938 1.00 87.25 68 ASN A O 1
ATOM 518 N N . LEU A 1 69 ? -4.842 9.834 1.879 1.00 86.94 69 LEU A N 1
ATOM 519 C CA . LEU A 1 69 ? -5.274 10.085 3.263 1.00 86.94 69 LEU A CA 1
ATOM 520 C C . LEU A 1 69 ? -5.222 11.558 3.660 1.00 86.94 69 LEU A C 1
ATOM 522 O O . LEU A 1 69 ? -6.033 12.026 4.456 1.00 86.94 69 LEU A O 1
ATOM 526 N N . CYS A 1 70 ? -4.250 12.281 3.119 1.00 81.69 70 CYS A N 1
ATOM 527 C CA . CYS A 1 70 ? -3.838 13.568 3.660 1.00 81.69 70 CYS A CA 1
ATOM 528 C C . CYS A 1 70 ? -4.124 14.727 2.710 1.00 81.69 70 CYS A C 1
ATOM 530 O O . CYS A 1 70 ? -3.522 15.785 2.860 1.00 81.69 70 CYS A O 1
ATOM 532 N N . PHE A 1 71 ? -5.022 14.514 1.733 1.00 67.31 71 PHE A N 1
ATOM 533 C CA . PHE A 1 71 ? -5.502 15.511 0.765 1.00 67.31 71 PHE A CA 1
ATOM 534 C C . PHE A 1 71 ? -4.404 16.472 0.287 1.00 67.31 71 PHE A C 1
ATOM 536 O O . PHE A 1 71 ? -4.589 17.689 0.239 1.00 67.31 71 PHE A O 1
ATOM 543 N N . SER A 1 72 ? -3.227 15.930 -0.032 1.00 56.09 72 SER A N 1
ATOM 544 C CA . SER A 1 72 ? -2.095 16.765 -0.410 1.00 56.09 72 SER A CA 1
ATOM 545 C C . SER A 1 72 ? -2.319 17.287 -1.830 1.00 56.09 72 SER A C 1
ATOM 547 O O . SER A 1 72 ? -2.303 16.533 -2.811 1.00 56.09 72 SER A O 1
ATOM 549 N N . LEU A 1 73 ? -2.601 18.588 -1.916 1.00 49.56 73 LEU A N 1
ATOM 550 C CA . LEU A 1 73 ? -2.741 19.330 -3.161 1.00 49.56 73 LEU A CA 1
ATOM 551 C C . LEU A 1 73 ? -1.432 19.252 -3.961 1.00 49.56 73 LEU A C 1
ATOM 553 O O . LEU A 1 73 ? -0.379 19.637 -3.464 1.00 49.56 73 LEU A O 1
ATOM 557 N N . GLY A 1 74 ? -1.522 18.868 -5.236 1.00 51.91 74 GLY A N 1
ATOM 558 C CA . GLY A 1 74 ? -0.737 19.561 -6.262 1.00 51.91 74 GLY A CA 1
ATOM 559 C C . GLY A 1 74 ? 0.221 18.751 -7.128 1.00 51.91 74 GLY A C 1
ATOM 560 O O . GLY A 1 74 ? 0.536 19.232 -8.211 1.00 51.91 74 GLY A O 1
ATOM 561 N N . GLU A 1 75 ? 0.649 17.545 -6.751 1.00 60.78 75 GLU A N 1
ATOM 562 C CA . GLU A 1 75 ? 1.584 16.791 -7.602 1.00 60.78 75 GLU A CA 1
ATOM 563 C C . GLU A 1 75 ? 0.890 15.636 -8.326 1.00 60.78 75 GLU A C 1
ATOM 565 O O . GLU A 1 75 ? 0.377 14.707 -7.696 1.00 60.78 75 GLU A O 1
ATOM 570 N N . SER A 1 76 ? 0.862 15.698 -9.660 1.00 72.81 76 SER A N 1
ATOM 571 C CA . SER A 1 76 ? 0.503 14.548 -10.484 1.00 72.81 76 SER A CA 1
ATOM 572 C C . SER A 1 76 ? 1.635 13.529 -10.408 1.00 72.81 76 SER A C 1
ATOM 574 O O . SER A 1 76 ? 2.738 13.795 -10.885 1.00 72.81 76 SER A O 1
ATOM 576 N N . LEU A 1 77 ? 1.362 12.366 -9.823 1.00 81.69 77 LEU A N 1
ATOM 577 C CA . LEU A 1 77 ? 2.290 11.243 -9.872 1.00 81.69 77 LEU A CA 1
ATOM 578 C C . LEU A 1 77 ? 2.486 10.802 -11.334 1.00 81.69 77 LEU A C 1
ATOM 580 O O . LEU A 1 77 ? 1.512 10.830 -12.098 1.00 81.69 77 LEU A O 1
ATOM 584 N N . PRO A 1 78 ? 3.706 10.386 -11.734 1.00 83.44 78 PRO A N 1
ATOM 585 C CA . PRO A 1 78 ? 3.908 9.666 -12.984 1.00 83.44 78 PRO A CA 1
ATOM 586 C C . PRO A 1 78 ? 2.825 8.598 -13.169 1.00 83.44 78 PRO A C 1
ATOM 588 O O . PRO A 1 78 ? 2.539 7.833 -12.249 1.00 83.44 78 PRO A O 1
ATOM 591 N N . GLN A 1 79 ? 2.191 8.557 -14.341 1.00 87.06 79 GLN A N 1
ATOM 592 C CA . GLN A 1 79 ? 1.219 7.505 -14.626 1.00 87.06 79 GLN A CA 1
ATOM 593 C C . GLN A 1 79 ? 1.960 6.208 -14.931 1.00 87.06 79 GLN A C 1
ATOM 595 O O . GLN A 1 79 ? 2.885 6.197 -15.745 1.00 87.06 79 GLN A O 1
ATOM 600 N N . SER A 1 80 ? 1.553 5.129 -14.272 1.00 90.19 80 SER A N 1
ATOM 601 C CA . SER A 1 80 ? 2.047 3.784 -14.548 1.00 90.19 80 SER A CA 1
ATOM 602 C C . SER A 1 80 ? 1.179 3.136 -15.636 1.00 90.19 80 SER A C 1
ATOM 604 O O . SER A 1 80 ? -0.045 3.160 -15.518 1.00 90.19 80 SER A O 1
ATOM 606 N N . PRO A 1 81 ? 1.782 2.561 -16.695 1.00 89.12 81 PRO A N 1
ATOM 607 C CA . PRO A 1 81 ? 1.040 1.824 -17.723 1.00 89.12 81 PRO A CA 1
ATOM 608 C C . PRO A 1 81 ? 0.416 0.512 -17.228 1.00 89.12 81 PRO A C 1
ATOM 610 O O . PRO A 1 81 ? -0.529 0.015 -17.837 1.00 89.12 81 PRO A O 1
ATOM 613 N N . GLU A 1 82 ? 0.988 -0.074 -16.174 1.00 94.69 82 GLU A N 1
ATOM 614 C CA . GLU A 1 82 ? 0.620 -1.374 -15.611 1.00 94.69 82 GLU A CA 1
ATOM 615 C C . GLU A 1 82 ? 0.388 -1.207 -14.114 1.00 94.69 82 GLU A C 1
ATOM 617 O O . GLU A 1 82 ? 1.321 -1.197 -13.315 1.00 94.69 82 GLU A O 1
ATOM 622 N N . SER A 1 83 ? -0.869 -1.021 -13.730 1.00 95.44 83 SER A N 1
ATOM 623 C CA . SER A 1 83 ? -1.248 -0.759 -12.348 1.00 95.44 83 SER A CA 1
ATOM 624 C C . SER A 1 83 ? -2.447 -1.601 -11.957 1.00 95.44 83 SER A C 1
ATOM 626 O O . SER A 1 83 ? -3.355 -1.831 -12.757 1.00 95.44 83 SER A O 1
ATOM 628 N N . ALA A 1 84 ? -2.466 -2.044 -10.707 1.00 97.19 84 ALA A N 1
ATOM 629 C CA . ALA A 1 84 ? -3.581 -2.790 -10.155 1.00 97.19 84 ALA A CA 1
ATOM 630 C C . ALA A 1 84 ? -3.795 -2.466 -8.679 1.00 97.19 84 ALA A C 1
ATOM 632 O O . ALA A 1 84 ? -2.877 -2.064 -7.965 1.00 97.19 84 ALA A O 1
ATOM 633 N N . SER A 1 85 ? -5.025 -2.669 -8.225 1.00 97.25 85 SER A N 1
ATOM 634 C CA . SER A 1 85 ? -5.398 -2.606 -6.818 1.00 97.25 85 SER A CA 1
ATOM 635 C C . SER A 1 85 ? -6.205 -3.842 -6.453 1.00 97.25 85 SER A C 1
ATOM 637 O O . SER A 1 85 ? -6.971 -4.355 -7.269 1.00 97.25 85 SER A O 1
ATOM 639 N N . SER A 1 86 ? -6.030 -4.322 -5.230 1.00 98.19 86 SER A N 1
ATOM 640 C CA . SER A 1 86 ? -6.836 -5.390 -4.663 1.00 98.19 86 SER A CA 1
ATOM 641 C C . SER A 1 86 ? -7.223 -5.062 -3.235 1.00 98.19 86 SER A C 1
ATOM 643 O O . SER A 1 86 ? -6.435 -4.472 -2.499 1.00 98.19 86 SER A O 1
ATOM 645 N N . THR A 1 87 ? -8.425 -5.482 -2.854 1.00 98.19 87 THR A N 1
ATOM 646 C CA . THR A 1 87 ? -8.995 -5.269 -1.527 1.00 98.19 87 THR A CA 1
ATOM 647 C C . THR A 1 87 ? -9.603 -6.569 -1.017 1.00 98.19 87 THR A C 1
ATOM 649 O O . THR A 1 87 ? -10.392 -7.222 -1.710 1.00 98.19 87 THR A O 1
ATOM 652 N N . VAL A 1 88 ? -9.263 -6.932 0.218 1.00 98.00 88 VAL A N 1
ATOM 653 C CA . VAL A 1 88 ? -9.856 -8.051 0.956 1.00 98.00 88 VAL A CA 1
ATOM 654 C C . VAL A 1 88 ? -10.230 -7.589 2.361 1.00 98.00 88 VAL A C 1
ATOM 656 O O . VAL A 1 88 ? -9.417 -7.017 3.084 1.00 98.00 88 VAL A O 1
ATOM 659 N N . THR A 1 89 ? -11.475 -7.829 2.754 1.00 97.75 89 THR A N 1
ATOM 660 C CA . THR A 1 89 ? -12.002 -7.471 4.075 1.00 97.75 89 THR A CA 1
ATOM 661 C C . THR A 1 89 ? -12.229 -8.737 4.886 1.00 97.75 89 THR A C 1
ATOM 663 O O . THR A 1 89 ? -12.708 -9.734 4.349 1.00 97.75 89 THR A O 1
ATOM 666 N N . SER A 1 90 ? -11.877 -8.695 6.169 1.00 96.44 90 SER A N 1
ATOM 667 C CA . SER A 1 90 ? -12.167 -9.752 7.132 1.00 96.44 90 SER A CA 1
ATOM 668 C C . SER A 1 90 ? -13.243 -9.273 8.097 1.00 96.44 90 SER A C 1
ATOM 670 O O . SER A 1 90 ? -13.026 -8.335 8.869 1.00 96.44 90 SER A O 1
ATOM 672 N N . ASP A 1 91 ? -14.401 -9.927 8.062 1.00 92.00 91 ASP A N 1
ATOM 673 C CA . ASP A 1 91 ? -15.483 -9.656 9.010 1.00 92.00 91 ASP A CA 1
ATOM 674 C C . ASP A 1 91 ? -15.099 -10.096 10.433 1.00 92.00 91 ASP A C 1
ATOM 676 O O . ASP A 1 91 ? -15.469 -9.434 11.402 1.00 92.00 91 ASP A O 1
ATOM 680 N N . ASP A 1 92 ? -14.293 -11.159 10.552 1.00 91.94 92 ASP A N 1
ATOM 681 C CA . ASP A 1 92 ? -13.846 -11.729 11.829 1.00 91.94 92 ASP A CA 1
ATOM 682 C C . ASP A 1 92 ? -12.942 -10.768 12.606 1.00 91.94 92 ASP A C 1
ATOM 684 O O . ASP A 1 92 ? -13.068 -1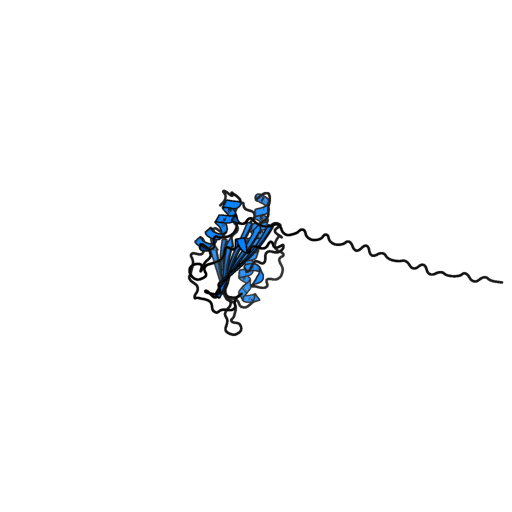0.617 13.823 1.00 91.94 92 ASP A O 1
ATOM 688 N N . SER A 1 93 ? -12.021 -10.099 11.907 1.00 94.69 93 SER A N 1
ATOM 689 C CA . SER A 1 93 ? -11.095 -9.158 12.532 1.00 94.69 93 SER A CA 1
ATOM 690 C C . SER A 1 93 ? -11.559 -7.706 12.438 1.00 94.69 93 SER A C 1
ATOM 692 O O . SER A 1 93 ? -11.038 -6.856 13.158 1.00 94.69 93 SER A O 1
ATOM 694 N N . GLY A 1 94 ? -12.514 -7.386 11.562 1.00 95.31 94 GLY A N 1
ATOM 695 C CA . GLY A 1 94 ? -12.926 -6.016 11.259 1.00 95.31 94 GLY A CA 1
ATOM 696 C C . GLY A 1 94 ? -11.871 -5.201 10.501 1.00 95.31 94 GLY A C 1
ATOM 697 O O . GLY A 1 94 ? -12.053 -3.992 10.332 1.00 95.31 94 GLY A O 1
ATOM 698 N N . TRP A 1 95 ? -10.786 -5.829 10.042 1.00 97.38 95 TRP A N 1
ATOM 699 C CA . TRP A 1 95 ? -9.726 -5.196 9.260 1.00 97.38 95 TRP A CA 1
ATOM 700 C C . TRP A 1 95 ? -9.896 -5.465 7.761 1.00 97.38 95 TRP A C 1
ATOM 702 O O . TRP A 1 95 ? -10.517 -6.430 7.323 1.00 97.38 95 TRP A O 1
ATOM 712 N N . THR A 1 96 ? -9.321 -4.590 6.949 1.00 98.31 96 THR A N 1
ATOM 713 C CA . THR A 1 96 ? -9.239 -4.699 5.493 1.00 98.31 96 THR A CA 1
ATOM 714 C C . THR A 1 96 ? -7.787 -4.568 5.071 1.00 98.31 96 THR A C 1
ATOM 716 O O . THR A 1 96 ? -7.112 -3.641 5.515 1.00 98.31 96 THR A O 1
ATOM 719 N N . ALA A 1 97 ? -7.323 -5.472 4.212 1.00 98.44 97 ALA A N 1
ATOM 720 C CA . ALA A 1 97 ? -6.047 -5.357 3.526 1.00 98.44 97 ALA A CA 1
ATOM 721 C C . ALA A 1 97 ? -6.280 -4.853 2.097 1.00 98.44 97 ALA A C 1
ATOM 723 O O . ALA A 1 97 ? -7.131 -5.369 1.370 1.00 98.44 97 ALA A O 1
ATOM 724 N N . VAL A 1 98 ? -5.520 -3.834 1.709 1.00 98.50 98 VAL A N 1
ATOM 725 C CA . VAL A 1 98 ? -5.490 -3.269 0.362 1.00 98.50 98 VAL A CA 1
ATOM 726 C C . VAL A 1 98 ? -4.055 -3.308 -0.126 1.00 98.50 98 VAL A C 1
ATOM 728 O O . VAL A 1 98 ? -3.175 -2.812 0.568 1.00 98.50 98 VAL A O 1
ATOM 731 N N . GLU A 1 99 ? -3.811 -3.858 -1.307 1.00 98.69 99 GLU A N 1
ATOM 732 C CA . GLU A 1 99 ? -2.513 -3.753 -1.973 1.00 98.69 99 GLU A CA 1
ATOM 733 C C . GLU A 1 99 ? -2.683 -3.007 -3.299 1.00 98.69 99 GLU A C 1
ATOM 735 O O . GLU A 1 99 ? -3.624 -3.258 -4.058 1.00 98.69 99 GLU A O 1
ATOM 740 N N . VAL A 1 100 ? -1.804 -2.040 -3.549 1.00 98.12 100 VAL A N 1
ATOM 741 C CA . VAL A 1 100 ? -1.764 -1.237 -4.773 1.00 98.12 100 VAL A CA 1
ATOM 742 C C . VAL A 1 100 ? -0.381 -1.380 -5.381 1.00 98.12 100 VAL A C 1
ATOM 744 O O . VAL A 1 100 ? 0.615 -1.179 -4.693 1.00 98.12 100 VAL A O 1
ATOM 747 N N . ILE A 1 101 ? -0.319 -1.704 -6.669 1.00 98.19 101 ILE A N 1
ATOM 748 C CA . ILE A 1 101 ? 0.926 -1.914 -7.409 1.00 98.19 101 ILE A CA 1
ATOM 749 C C . ILE A 1 101 ? 0.914 -1.000 -8.628 1.00 98.19 101 ILE A C 1
ATOM 751 O O . ILE A 1 101 ? -0.060 -0.986 -9.381 1.00 98.19 101 ILE A O 1
ATOM 755 N N . ALA A 1 102 ? 2.001 -0.258 -8.819 1.00 97.00 102 ALA A N 1
ATOM 756 C CA . ALA A 1 102 ? 2.259 0.562 -9.992 1.00 97.00 102 ALA A CA 1
ATOM 757 C C . ALA A 1 102 ? 3.588 0.143 -10.624 1.00 97.00 102 ALA A C 1
ATOM 759 O O . ALA A 1 102 ? 4.634 0.225 -9.981 1.00 97.00 102 ALA A O 1
ATOM 760 N N . HIS A 1 103 ? 3.543 -0.297 -11.877 1.00 96.75 103 HIS A N 1
ATOM 761 C CA . HIS A 1 103 ? 4.687 -0.788 -12.634 1.00 96.75 103 HIS A CA 1
ATOM 762 C C . HIS A 1 103 ? 4.911 0.021 -13.919 1.00 96.75 103 HIS A C 1
ATOM 764 O O . HIS A 1 103 ? 3.975 0.352 -14.655 1.00 96.75 103 HIS A O 1
ATOM 770 N N . TRP A 1 104 ? 6.171 0.340 -14.200 1.00 95.38 104 TRP A N 1
ATOM 771 C CA . TRP A 1 104 ? 6.630 0.935 -15.449 1.00 95.38 104 TRP A CA 1
ATOM 772 C C . TRP A 1 104 ? 7.485 -0.098 -16.188 1.00 95.38 104 TRP A C 1
ATOM 774 O O . TRP A 1 104 ? 8.628 -0.325 -15.789 1.00 95.38 104 TRP A O 1
ATOM 784 N N . PRO A 1 105 ? 6.968 -0.720 -17.262 1.00 93.19 105 PRO A N 1
ATOM 785 C CA . PRO A 1 105 ? 7.742 -1.675 -18.040 1.00 93.19 105 PRO A CA 1
ATOM 786 C C . PRO A 1 105 ? 8.796 -0.949 -18.883 1.00 93.19 105 PRO A C 1
ATOM 788 O O . PRO A 1 105 ? 8.536 0.128 -19.428 1.00 93.19 105 PRO A O 1
ATOM 791 N N . GLY A 1 106 ? 9.970 -1.556 -19.057 1.00 92.75 106 GLY A N 1
ATOM 792 C CA . GLY A 1 106 ? 11.013 -1.036 -19.942 1.00 92.75 106 GLY A CA 1
ATOM 793 C C . GLY A 1 106 ? 12.416 -1.131 -19.356 1.00 92.75 106 GLY A C 1
ATOM 794 O O . GLY A 1 106 ? 12.714 -2.020 -18.562 1.00 92.75 106 GLY A O 1
ATOM 795 N N . ASP A 1 107 ? 13.284 -0.226 -19.804 1.00 92.25 107 ASP A N 1
ATOM 796 C CA . ASP A 1 107 ? 14.654 -0.097 -19.309 1.00 92.25 107 ASP A CA 1
ATOM 797 C C . ASP A 1 107 ? 14.648 0.422 -17.864 1.00 92.25 107 ASP A C 1
ATOM 799 O O . ASP A 1 107 ? 14.231 1.555 -17.602 1.00 92.25 107 ASP A O 1
ATOM 803 N N . THR A 1 108 ? 15.144 -0.401 -16.939 1.00 90.12 108 THR A N 1
ATOM 804 C CA . THR A 1 108 ? 15.144 -0.124 -15.497 1.00 90.12 108 THR A CA 1
ATOM 805 C C . THR A 1 108 ? 15.931 1.124 -15.123 1.00 90.12 108 THR A C 1
ATOM 807 O O . THR A 1 108 ? 15.574 1.790 -14.158 1.00 90.12 108 THR A O 1
ATOM 810 N N . SER A 1 109 ? 16.916 1.538 -15.928 1.00 87.62 109 SER A N 1
ATOM 811 C CA . SER A 1 109 ? 17.637 2.799 -15.705 1.00 87.62 109 SER A CA 1
ATOM 812 C C . SER A 1 109 ? 16.740 4.041 -15.818 1.00 87.62 109 SER A C 1
ATOM 814 O O . SER A 1 109 ? 17.032 5.078 -15.213 1.00 87.62 109 SER A O 1
ATOM 816 N N . VAL A 1 110 ? 15.638 3.936 -16.568 1.00 92.81 110 VAL A N 1
ATOM 817 C CA . VAL A 1 110 ? 14.626 4.985 -16.738 1.00 92.81 110 VAL A CA 1
ATOM 818 C C . VAL A 1 110 ? 13.432 4.724 -15.831 1.00 92.81 110 VAL A C 1
ATOM 820 O O . VAL A 1 110 ? 12.981 5.628 -15.130 1.00 92.81 110 VAL A O 1
ATOM 823 N N . THR A 1 111 ? 12.910 3.498 -15.825 1.00 95.19 111 THR A N 1
ATOM 824 C CA . THR A 1 111 ? 11.661 3.188 -15.120 1.00 95.19 111 THR A CA 1
ATOM 825 C C . THR A 1 111 ? 11.808 3.246 -13.604 1.00 95.19 111 THR A C 1
ATOM 827 O O . THR A 1 111 ? 10.859 3.649 -12.931 1.00 95.19 111 THR A O 1
ATOM 830 N N . ASP A 1 112 ? 12.997 2.959 -13.061 1.00 94.25 112 ASP A N 1
ATOM 831 C CA . ASP A 1 112 ? 13.271 3.149 -11.633 1.00 94.25 112 ASP A CA 1
ATOM 832 C C . ASP A 1 112 ? 13.187 4.633 -11.241 1.00 94.25 112 ASP A C 1
ATOM 834 O O . ASP A 1 112 ? 12.757 4.948 -10.142 1.00 94.25 112 ASP A O 1
ATOM 838 N N . GLN A 1 113 ? 13.473 5.583 -12.141 1.00 94.44 113 GLN A N 1
ATOM 839 C CA . GLN A 1 113 ? 13.317 7.012 -11.826 1.00 94.44 113 GLN A CA 1
ATOM 840 C C . GLN A 1 113 ? 11.844 7.411 -11.660 1.00 94.44 113 GLN A C 1
ATOM 842 O O . GLN A 1 113 ? 11.522 8.264 -10.823 1.00 94.44 113 GLN A O 1
ATOM 847 N N . TYR A 1 114 ? 10.936 6.801 -12.433 1.00 95.06 114 TYR A N 1
ATOM 848 C CA . TYR A 1 114 ? 9.496 6.994 -12.250 1.00 95.06 114 TYR A CA 1
ATOM 849 C C . TYR A 1 114 ? 9.030 6.393 -10.926 1.00 95.06 114 TYR A C 1
ATOM 851 O O . TYR A 1 114 ? 8.360 7.086 -10.155 1.00 95.06 114 TYR A O 1
ATOM 859 N N . ALA A 1 115 ? 9.454 5.161 -10.631 1.00 95.69 115 ALA A N 1
ATOM 860 C CA . ALA A 1 115 ? 9.153 4.491 -9.372 1.00 95.69 115 ALA A CA 1
ATOM 861 C C . ALA A 1 115 ? 9.675 5.300 -8.167 1.00 95.69 115 ALA A C 1
ATOM 863 O O . ALA A 1 115 ? 8.887 5.668 -7.298 1.00 95.69 115 ALA A O 1
ATOM 864 N N . SER A 1 116 ? 10.939 5.731 -8.189 1.00 95.44 116 SER A N 1
ATOM 865 C CA . SER A 1 116 ? 11.562 6.594 -7.173 1.00 95.44 116 SER A CA 1
ATOM 866 C C . SER A 1 116 ? 10.851 7.928 -6.985 1.00 95.44 116 SER A C 1
ATOM 868 O O . SER A 1 116 ? 10.826 8.492 -5.888 1.00 95.44 116 SER A O 1
ATOM 870 N N . THR A 1 117 ? 10.296 8.496 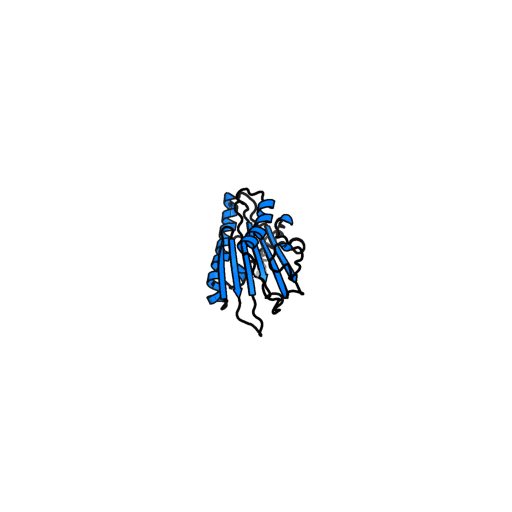-8.055 1.00 94.81 117 THR A N 1
ATOM 871 C CA . THR A 1 117 ? 9.526 9.744 -7.967 1.00 94.81 117 THR A CA 1
ATOM 872 C C . THR A 1 117 ? 8.204 9.507 -7.248 1.00 94.81 117 THR A C 1
ATOM 874 O O . THR A 1 117 ? 7.858 10.266 -6.342 1.00 94.81 117 THR A O 1
ATOM 877 N N . VAL A 1 118 ? 7.497 8.427 -7.591 1.00 94.75 118 VAL A N 1
ATOM 878 C CA . VAL A 1 118 ? 6.256 8.046 -6.911 1.00 94.75 118 VAL A CA 1
ATOM 879 C C . VAL A 1 118 ? 6.517 7.706 -5.449 1.00 94.75 118 VAL A C 1
ATOM 881 O O . VAL A 1 118 ? 5.910 8.330 -4.584 1.00 94.75 118 VAL A O 1
ATOM 884 N N . TYR A 1 119 ? 7.460 6.808 -5.160 1.00 96.25 119 TYR A N 1
ATOM 885 C CA . TYR A 1 119 ? 7.820 6.401 -3.801 1.00 96.25 119 TYR A CA 1
ATOM 886 C C . TYR A 1 119 ? 8.133 7.602 -2.894 1.00 96.25 119 TYR A C 1
ATOM 888 O O . TYR A 1 119 ? 7.547 7.745 -1.818 1.00 96.25 119 TYR A O 1
ATOM 896 N N . ARG A 1 120 ? 8.997 8.523 -3.350 1.00 94.38 120 ARG A N 1
ATOM 897 C CA . ARG A 1 120 ? 9.338 9.732 -2.581 1.00 94.38 120 ARG A CA 1
ATOM 898 C C . ARG A 1 120 ? 8.137 10.652 -2.372 1.00 94.38 120 ARG A C 1
ATOM 900 O O . ARG A 1 120 ? 8.001 11.209 -1.286 1.00 94.38 120 ARG A O 1
ATOM 907 N N . SER A 1 121 ? 7.257 10.795 -3.367 1.00 93.06 121 SER A N 1
ATOM 908 C CA . SER A 1 121 ? 6.034 11.596 -3.221 1.00 93.06 121 SER A CA 1
ATOM 909 C C . SER A 1 121 ? 5.073 10.965 -2.205 1.00 93.06 121 SER A C 1
ATOM 911 O O . SER A 1 121 ? 4.533 11.679 -1.363 1.00 93.06 121 SER A O 1
ATOM 913 N N . LEU A 1 122 ? 4.908 9.633 -2.201 1.00 93.88 122 LEU A N 1
ATOM 914 C CA . LEU A 1 122 ? 4.105 8.926 -1.191 1.00 93.88 122 LEU A CA 1
ATOM 915 C C . LEU A 1 122 ? 4.639 9.182 0.223 1.00 93.88 122 LEU A C 1
ATOM 917 O O . LEU A 1 122 ? 3.882 9.595 1.101 1.00 93.88 122 LEU A O 1
ATOM 921 N N . ARG A 1 123 ? 5.953 9.030 0.419 1.00 94.50 123 ARG A N 1
ATOM 922 C CA . ARG A 1 123 ? 6.611 9.269 1.708 1.00 94.50 123 ARG A CA 1
ATOM 923 C C . ARG A 1 123 ? 6.468 10.715 2.189 1.00 94.50 123 ARG A C 1
ATOM 925 O O . ARG A 1 123 ? 6.181 10.936 3.365 1.00 94.50 123 ARG A O 1
ATOM 932 N N . ALA A 1 124 ? 6.676 11.685 1.299 1.00 92.38 124 ALA A N 1
ATOM 933 C CA . ALA A 1 124 ? 6.621 13.110 1.629 1.00 92.38 124 ALA A CA 1
ATOM 934 C C . ALA A 1 124 ? 5.201 13.572 1.992 1.00 92.38 124 ALA A C 1
ATOM 936 O O . ALA A 1 124 ? 5.016 14.430 2.852 1.00 92.38 124 ALA A O 1
ATOM 937 N N . ARG A 1 125 ? 4.166 12.986 1.377 1.00 90.69 125 ARG A N 1
ATOM 938 C CA . ARG A 1 125 ? 2.766 13.329 1.682 1.00 90.69 125 ARG A CA 1
ATOM 939 C C . ARG A 1 125 ? 2.375 12.988 3.117 1.00 90.69 125 ARG A C 1
ATOM 941 O O . ARG A 1 125 ? 1.558 13.707 3.695 1.00 90.69 125 ARG A O 1
ATOM 948 N N . LEU A 1 126 ? 2.992 11.961 3.704 1.00 92.50 126 LEU A N 1
ATOM 949 C CA . LEU A 1 126 ? 2.753 11.577 5.095 1.00 92.50 126 LEU A CA 1
ATOM 950 C C . LEU A 1 126 ? 3.169 12.671 6.094 1.00 92.50 126 LEU A C 1
ATOM 952 O O . LEU A 1 126 ? 2.496 12.861 7.109 1.00 92.50 126 LEU A O 1
ATOM 956 N N . ASP A 1 127 ? 4.199 13.461 5.776 1.00 90.06 127 ASP A N 1
ATOM 957 C CA . ASP A 1 127 ? 4.689 14.542 6.646 1.00 90.06 127 ASP A CA 1
ATOM 958 C C . ASP A 1 127 ? 3.669 15.690 6.796 1.00 90.06 127 ASP A C 1
ATOM 960 O O . ASP A 1 127 ? 3.722 16.479 7.742 1.00 90.06 127 ASP A O 1
ATOM 964 N N . HIS A 1 128 ? 2.696 15.780 5.885 1.00 87.75 128 HIS A N 1
ATOM 965 C CA . HIS A 1 128 ? 1.691 16.846 5.862 1.00 87.75 128 HIS A CA 1
ATOM 966 C C . HIS A 1 128 ? 0.340 16.449 6.473 1.00 87.75 128 HIS A C 1
ATOM 968 O O . HIS A 1 128 ? -0.543 17.298 6.622 1.00 87.75 128 HIS A O 1
ATOM 974 N N . CYS A 1 129 ? 0.171 15.189 6.873 1.00 88.38 129 CYS A N 1
ATOM 975 C CA . CYS A 1 129 ? -1.105 14.649 7.338 1.00 88.38 129 CYS A CA 1
ATOM 976 C C . CYS A 1 129 ? -1.678 15.340 8.577 1.00 88.38 129 CYS A C 1
ATOM 978 O O . CYS A 1 129 ? -2.890 15.556 8.651 1.00 88.38 129 CYS A O 1
ATOM 980 N N . PHE A 1 130 ? -0.829 15.726 9.533 1.00 87.19 130 PHE A N 1
ATOM 981 C CA . PHE A 1 130 ? -1.294 16.435 10.726 1.00 87.19 130 PHE A CA 1
ATOM 982 C C . PHE A 1 130 ? -1.959 17.767 10.359 1.00 87.19 130 PHE A C 1
ATOM 984 O O . PHE A 1 130 ? -3.076 18.044 10.786 1.00 87.19 130 PHE A O 1
ATOM 991 N N . ASN A 1 131 ? -1.316 18.564 9.504 1.00 85.56 131 ASN A N 1
ATOM 992 C CA . ASN A 1 131 ? -1.839 19.873 9.110 1.00 85.56 131 ASN A CA 1
ATOM 993 C C . ASN A 1 131 ? -3.054 19.769 8.178 1.00 85.56 131 ASN A C 1
ATOM 995 O O . ASN A 1 13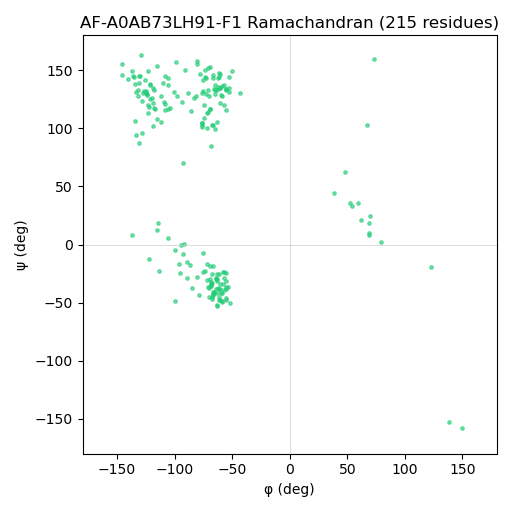1 ? -3.913 20.645 8.204 1.00 85.56 131 ASN A O 1
ATOM 999 N N . ALA A 1 132 ? -3.127 18.719 7.355 1.00 86.44 132 ALA A N 1
ATOM 1000 C CA . ALA A 1 132 ? -4.207 18.552 6.389 1.00 86.44 132 ALA A CA 1
ATOM 1001 C C . ALA A 1 132 ? -5.503 18.018 7.017 1.00 86.44 132 ALA A C 1
ATOM 1003 O O . ALA A 1 132 ? -6.588 18.496 6.694 1.00 86.44 132 ALA A O 1
ATOM 1004 N N . VAL A 1 133 ? -5.399 17.014 7.895 1.00 88.81 133 VAL A N 1
ATOM 1005 C CA . VAL A 1 133 ? -6.562 16.263 8.406 1.00 88.81 133 VAL A CA 1
ATOM 1006 C C . VAL A 1 133 ? -6.510 15.985 9.913 1.00 88.81 133 VAL A C 1
ATOM 1008 O O . VAL A 1 133 ? -7.339 15.238 10.431 1.00 88.81 133 VAL A O 1
ATOM 1011 N N . GLY A 1 134 ? -5.548 16.560 10.642 1.00 90.56 134 GLY A N 1
ATOM 1012 C CA . GLY A 1 134 ? -5.390 16.339 12.083 1.00 90.56 134 GLY A CA 1
ATOM 1013 C C . GLY A 1 134 ? -4.929 14.926 12.449 1.00 90.56 134 GLY A C 1
ATOM 1014 O O . GLY A 1 134 ? 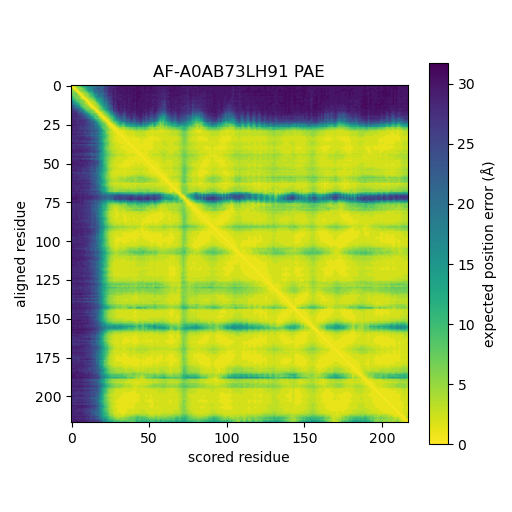-5.119 14.502 13.587 1.00 90.56 134 GLY A O 1
ATOM 1015 N N . ALA A 1 135 ? -4.368 14.175 11.496 1.00 93.12 135 ALA A N 1
ATOM 1016 C CA . ALA A 1 135 ? -3.936 12.803 11.732 1.00 93.12 135 ALA A CA 1
ATOM 1017 C C . ALA A 1 135 ? -2.675 12.739 12.599 1.00 93.12 135 ALA A C 1
ATOM 1019 O O . ALA A 1 135 ? -1.748 13.533 12.433 1.00 93.12 135 ALA A O 1
ATOM 1020 N N . GLN A 1 136 ? -2.613 11.736 13.470 1.00 95.00 136 GLN A N 1
ATOM 1021 C CA . GLN A 1 136 ? -1.368 11.31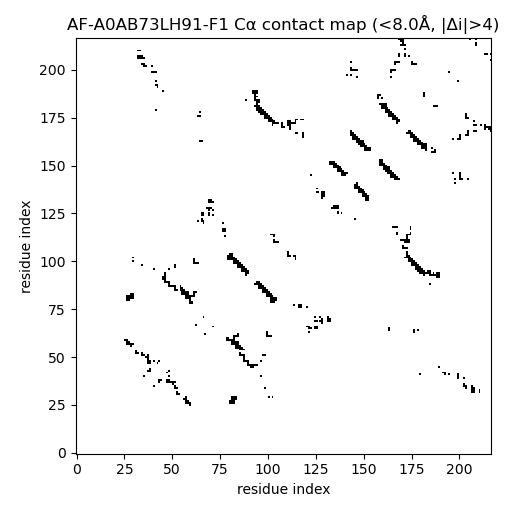4 14.101 1.00 95.00 136 GLN A CA 1
ATOM 1022 C C . GLN A 1 136 ? -0.644 10.370 13.149 1.00 95.00 136 GLN A C 1
ATOM 1024 O O . GLN A 1 136 ? -1.231 9.386 12.698 1.00 95.00 136 GLN A O 1
ATOM 1029 N N . VAL A 1 137 ? 0.615 10.671 12.843 1.00 95.56 137 VAL A N 1
ATOM 1030 C CA . VAL A 1 137 ? 1.429 9.883 11.916 1.00 95.56 137 VAL A CA 1
ATOM 1031 C C . VAL A 1 137 ? 2.742 9.512 12.583 1.00 95.56 137 VAL A C 1
ATOM 1033 O O . VAL A 1 137 ? 3.433 10.372 13.122 1.00 95.56 137 VAL A O 1
ATOM 1036 N N . ASN A 1 138 ? 3.081 8.229 12.523 1.00 96.25 138 ASN A N 1
ATOM 1037 C CA . ASN A 1 138 ? 4.405 7.713 12.837 1.00 96.25 138 ASN A CA 1
ATOM 1038 C C . ASN A 1 138 ? 4.954 7.028 11.588 1.00 96.25 138 ASN A C 1
ATOM 1040 O O . ASN A 1 138 ? 4.280 6.148 11.058 1.00 96.25 138 ASN A O 1
ATOM 1044 N N . VAL A 1 139 ? 6.145 7.416 11.130 1.00 96.88 139 VAL A N 1
ATOM 1045 C CA . VAL A 1 139 ? 6.804 6.813 9.962 1.00 96.88 139 VAL A CA 1
ATOM 1046 C C . VAL A 1 139 ? 8.158 6.254 10.372 1.00 96.88 139 VAL A C 1
ATOM 1048 O O . VAL A 1 139 ? 8.895 6.899 11.117 1.00 96.88 139 VAL A O 1
ATOM 1051 N N . VAL A 1 140 ? 8.486 5.070 9.863 1.00 96.69 140 VAL A N 1
ATOM 1052 C CA . VAL A 1 140 ? 9.774 4.402 10.040 1.00 96.69 140 VAL A CA 1
ATOM 1053 C C . VAL A 1 140 ? 10.359 4.127 8.659 1.00 96.69 140 VAL A C 1
ATOM 1055 O O . VAL A 1 140 ? 9.823 3.333 7.885 1.00 96.69 140 VAL A O 1
ATOM 1058 N N . ASP A 1 141 ? 11.462 4.803 8.347 1.00 97.00 141 ASP A N 1
ATOM 1059 C CA . ASP A 1 141 ? 12.220 4.580 7.119 1.00 97.00 141 ASP A CA 1
ATOM 1060 C C . ASP A 1 141 ? 13.147 3.361 7.297 1.00 97.00 141 ASP A C 1
ATOM 1062 O O . ASP A 1 141 ? 13.897 3.261 8.271 1.00 97.00 141 ASP A O 1
ATOM 1066 N N . LEU A 1 142 ? 13.079 2.410 6.363 1.00 94.00 142 LEU A N 1
ATOM 1067 C CA . LEU A 1 142 ? 13.761 1.114 6.410 1.00 94.00 142 LEU A CA 1
ATOM 1068 C C . LEU A 1 142 ? 14.529 0.868 5.093 1.00 94.00 142 LEU A C 1
ATOM 1070 O O . LEU A 1 142 ? 14.248 1.506 4.081 1.00 94.00 142 LEU A O 1
ATOM 1074 N N . PRO A 1 143 ? 15.494 -0.072 5.042 1.00 86.25 143 PRO A N 1
ATOM 1075 C CA . PRO A 1 143 ? 16.330 -0.265 3.848 1.00 86.25 143 PRO A CA 1
ATOM 1076 C C . PRO A 1 143 ? 15.582 -0.562 2.537 1.00 86.25 143 PRO A C 1
ATOM 1078 O O . PRO A 1 143 ? 16.119 -0.295 1.470 1.00 86.25 143 PRO A O 1
ATOM 1081 N N . ASN A 1 144 ? 14.359 -1.100 2.612 1.00 81.12 144 ASN A N 1
ATOM 1082 C CA . ASN A 1 144 ? 13.578 -1.548 1.450 1.00 81.12 144 ASN A CA 1
ATOM 1083 C C . ASN A 1 144 ? 12.284 -0.744 1.241 1.00 81.12 144 ASN A C 1
ATOM 1085 O O . ASN A 1 144 ? 11.401 -1.192 0.510 1.00 81.12 144 ASN A O 1
ATOM 1089 N N . GLY A 1 145 ? 12.120 0.385 1.932 1.00 96.94 145 GLY A N 1
ATOM 1090 C CA . GLY A 1 145 ? 10.867 1.128 1.915 1.00 96.94 145 GLY A CA 1
ATOM 1091 C C . GLY A 1 145 ? 10.599 1.874 3.214 1.00 96.94 145 GLY A C 1
ATOM 1092 O O . GLY A 1 145 ? 11.507 2.131 4.000 1.00 96.94 145 GLY A O 1
ATOM 1093 N N . HIS A 1 146 ? 9.335 2.182 3.474 1.00 98.38 146 HIS A N 1
ATOM 1094 C CA . HIS A 1 146 ? 8.917 2.755 4.749 1.00 98.38 146 HIS A CA 1
ATOM 1095 C C . HIS A 1 146 ? 7.633 2.106 5.249 1.00 98.38 146 HIS A C 1
ATOM 1097 O O . HIS A 1 146 ? 6.780 1.678 4.467 1.00 98.38 146 HIS A O 1
ATOM 1103 N N . ALA A 1 147 ? 7.507 2.053 6.570 1.00 98.31 147 ALA A N 1
ATOM 1104 C CA . ALA A 1 147 ? 6.276 1.702 7.252 1.00 98.31 147 ALA A CA 1
ATOM 1105 C C . ALA A 1 147 ? 5.687 2.953 7.904 1.00 98.31 147 ALA A C 1
ATOM 1107 O O . ALA A 1 147 ? 6.425 3.819 8.378 1.00 98.31 147 ALA A O 1
ATOM 1108 N N . ALA A 1 148 ? 4.364 3.065 7.939 1.00 97.62 148 ALA A N 1
ATOM 1109 C CA . ALA A 1 148 ? 3.703 4.155 8.635 1.00 97.62 148 ALA A CA 1
ATOM 1110 C C . ALA A 1 148 ? 2.446 3.695 9.367 1.00 97.62 148 ALA A C 1
ATOM 1112 O O . ALA A 1 148 ? 1.670 2.882 8.872 1.00 97.62 148 ALA A O 1
ATOM 1113 N N . THR A 1 149 ? 2.220 4.270 10.544 1.00 97.19 149 THR A N 1
ATOM 1114 C CA . THR A 1 149 ? 0.946 4.184 11.256 1.00 97.19 149 THR A CA 1
ATOM 1115 C C . THR A 1 149 ? 0.274 5.545 11.193 1.00 97.19 149 THR A C 1
ATOM 1117 O O . THR A 1 149 ? 0.842 6.536 11.652 1.00 97.19 149 THR A O 1
ATOM 1120 N N . VAL A 1 150 ? -0.930 5.592 10.625 1.00 96.31 150 VAL A N 1
ATOM 1121 C CA . VAL A 1 150 ? -1.744 6.805 10.516 1.00 96.31 150 VAL A CA 1
ATOM 1122 C C . VAL A 1 150 ? -3.042 6.594 11.278 1.00 96.31 150 VAL A C 1
ATOM 1124 O O . VAL A 1 150 ? -3.819 5.693 10.966 1.00 96.31 150 VAL A O 1
ATOM 1127 N N . THR A 1 151 ? -3.299 7.458 12.250 1.00 95.25 151 THR A N 1
ATOM 1128 C CA . THR A 1 151 ? -4.527 7.452 13.042 1.00 95.25 151 THR A CA 1
ATOM 1129 C C . THR A 1 151 ? -5.274 8.751 12.800 1.00 95.25 151 THR A C 1
ATOM 1131 O O . THR A 1 151 ? -4.777 9.835 13.116 1.00 95.25 151 THR A O 1
ATOM 1134 N N . LEU A 1 152 ? -6.477 8.654 12.234 1.00 93.19 152 LEU A N 1
A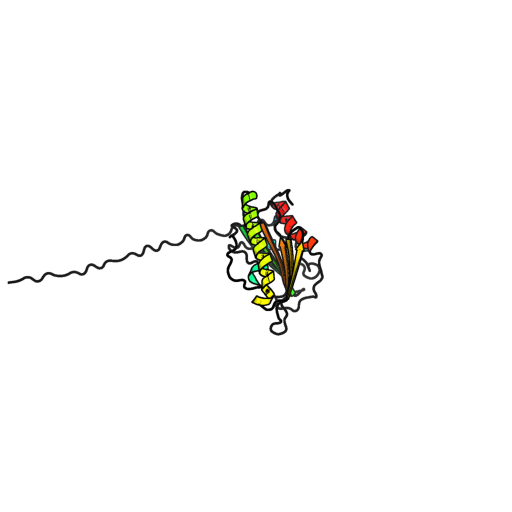TOM 1135 C CA . LEU A 1 152 ? -7.325 9.822 12.010 1.00 93.19 152 LEU A CA 1
ATOM 1136 C C . LEU A 1 152 ? -8.060 10.219 13.300 1.00 93.19 152 LEU A C 1
ATOM 1138 O O . LEU A 1 152 ?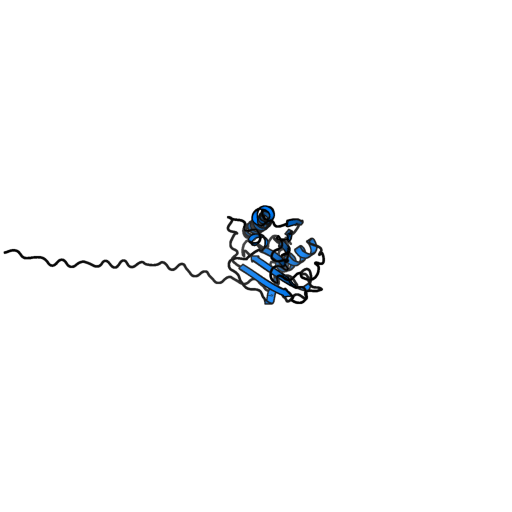 -8.304 9.365 14.162 1.00 93.19 152 LEU A O 1
ATOM 1142 N N . PRO A 1 153 ? -8.459 11.498 13.440 1.00 91.62 153 PRO A N 1
ATOM 1143 C CA . PRO A 1 153 ? -9.354 11.920 14.509 1.00 91.62 153 PRO A CA 1
ATOM 1144 C C . PRO A 1 153 ? -10.621 11.064 14.554 1.00 91.62 153 PRO A C 1
ATOM 1146 O O . PRO A 1 153 ? -11.153 10.662 13.516 1.00 91.62 153 PRO A O 1
ATOM 1149 N N . ALA A 1 154 ? -11.122 10.802 15.762 1.00 90.06 154 ALA A N 1
ATOM 1150 C CA . ALA A 1 154 ? -12.318 9.991 15.927 1.00 90.06 154 ALA A CA 1
ATOM 1151 C C . ALA A 1 154 ? -13.539 10.660 15.270 1.00 90.06 154 ALA A C 1
ATOM 1153 O O . ALA A 1 154 ? -13.813 11.840 15.495 1.00 90.06 154 ALA A O 1
ATOM 1154 N N . GLN A 1 155 ? -14.304 9.889 14.500 1.00 82.06 155 GLN A N 1
ATOM 1155 C CA . GLN A 1 155 ? -15.553 10.317 13.875 1.00 82.06 155 GLN A CA 1
ATOM 1156 C C . GLN A 1 155 ? -16.682 9.397 14.337 1.00 82.06 155 GLN A C 1
ATOM 1158 O O . GLN A 1 155 ? -16.636 8.186 14.131 1.00 82.06 155 GLN A O 1
ATOM 1163 N N . GLY A 1 156 ? -17.689 9.956 15.016 1.00 81.44 156 GLY A N 1
ATOM 1164 C CA . GLY A 1 156 ? -18.836 9.179 15.504 1.00 81.44 156 GLY A CA 1
ATOM 1165 C C . GLY A 1 156 ? -18.461 8.038 16.462 1.00 81.44 156 GLY A C 1
ATOM 1166 O O . GLY A 1 156 ? -19.061 6.970 16.401 1.00 81.44 156 GLY A O 1
ATOM 1167 N N . GLY A 1 157 ? -17.439 8.234 17.306 1.00 80.50 157 GLY A N 1
ATOM 1168 C CA . GLY A 1 157 ? -16.958 7.224 18.263 1.00 80.50 157 GLY A CA 1
ATOM 1169 C C . GLY A 1 157 ? -16.062 6.133 17.663 1.00 80.50 157 GLY A C 1
ATOM 1170 O O . GLY A 1 157 ? -15.628 5.242 18.385 1.00 80.50 157 GLY A O 1
ATOM 1171 N N . LYS A 1 158 ? -15.761 6.204 16.363 1.00 86.06 158 LYS A N 1
ATOM 1172 C CA . LYS A 1 158 ? -14.850 5.295 15.660 1.00 86.06 158 LYS A CA 1
ATOM 1173 C C . LYS A 1 158 ? -13.540 6.011 15.374 1.00 86.06 158 LYS A C 1
ATOM 1175 O O . LYS A 1 158 ? -13.556 7.195 15.046 1.00 86.06 158 LYS A O 1
ATOM 1180 N N . GLN A 1 159 ? -12.421 5.301 15.467 1.00 90.25 159 GLN A N 1
ATOM 1181 C CA . GLN A 1 159 ? -11.098 5.854 15.191 1.00 90.25 159 GLN A CA 1
ATOM 1182 C C . GLN A 1 159 ? -10.458 5.093 14.022 1.00 90.25 159 GLN A C 1
ATOM 1184 O O . GLN A 1 159 ? -9.995 3.967 14.224 1.00 90.25 159 GLN A O 1
ATOM 1189 N N . PRO A 1 160 ? -10.460 5.674 12.807 1.00 93.62 160 PRO A N 1
ATOM 1190 C CA . PRO A 1 160 ? -9.828 5.062 11.647 1.00 93.62 160 PRO A CA 1
ATOM 1191 C C . PRO A 1 160 ? -8.314 4.955 11.839 1.00 93.62 160 PRO A C 1
ATOM 1193 O O . PRO A 1 160 ? -7.652 5.943 12.168 1.00 93.62 160 PRO A O 1
ATOM 1196 N N . GLN A 1 161 ? -7.778 3.764 11.603 1.00 95.00 161 GLN A N 1
ATOM 1197 C CA . GLN A 1 161 ? -6.357 3.450 11.690 1.00 95.00 161 GLN A CA 1
ATOM 1198 C C . GLN A 1 161 ? -5.878 2.833 10.380 1.00 95.00 161 GLN A C 1
ATOM 1200 O O . GLN A 1 161 ? -6.580 2.024 9.769 1.00 95.00 161 GLN A O 1
ATOM 1205 N N . TYR A 1 162 ? -4.668 3.192 9.971 1.00 96.88 162 TYR A N 1
ATOM 1206 C CA . TYR A 1 162 ? -4.005 2.681 8.779 1.00 96.88 162 TYR A CA 1
ATOM 1207 C C . TYR A 1 162 ? -2.585 2.262 9.138 1.00 96.88 162 TYR A C 1
ATOM 1209 O O . TYR A 1 162 ? -1.856 3.010 9.790 1.00 96.88 162 TYR A O 1
ATOM 1217 N N . ARG A 1 163 ? -2.198 1.071 8.691 1.00 97.94 163 ARG A N 1
ATOM 1218 C CA . ARG A 1 163 ? -0.835 0.543 8.748 1.00 97.94 163 ARG A CA 1
ATOM 1219 C C . ARG A 1 163 ? -0.369 0.382 7.307 1.00 97.94 163 ARG A C 1
ATOM 1221 O O . ARG A 1 163 ? -0.912 -0.450 6.584 1.00 97.94 163 ARG A O 1
ATOM 1228 N N . LEU A 1 164 ? 0.546 1.244 6.887 1.00 98.31 164 LEU A N 1
ATOM 1229 C CA . LEU A 1 164 ? 1.018 1.395 5.513 1.00 98.31 164 LEU A CA 1
ATOM 1230 C C . LEU A 1 164 ? 2.418 0.791 5.397 1.00 98.31 164 LEU A C 1
ATOM 1232 O O . LEU A 1 164 ? 3.257 1.035 6.262 1.00 98.31 164 LEU A O 1
ATOM 1236 N N . TYR A 1 165 ? 2.676 0.051 4.326 1.00 98.62 165 TYR A N 1
ATOM 1237 C CA . TYR A 1 165 ? 3.973 -0.532 3.996 1.00 98.62 165 TYR A CA 1
ATOM 1238 C C . TYR A 1 165 ? 4.245 -0.271 2.521 1.00 98.62 165 TYR A C 1
ATOM 1240 O O . TYR A 1 165 ? 3.615 -0.885 1.660 1.00 98.62 165 TYR A O 1
ATOM 1248 N N . VAL A 1 166 ? 5.153 0.655 2.227 1.00 98.69 166 VAL A N 1
ATOM 1249 C CA . VAL A 1 166 ? 5.452 1.079 0.855 1.00 98.69 166 VAL A CA 1
ATOM 1250 C C . VAL A 1 166 ? 6.850 0.614 0.487 1.00 98.69 166 VAL A C 1
ATOM 1252 O O . VAL A 1 166 ? 7.805 0.904 1.208 1.00 98.69 166 VAL A O 1
ATOM 1255 N N . VAL A 1 167 ? 6.980 -0.070 -0.648 1.00 98.69 167 VAL A N 1
ATOM 1256 C CA . VAL A 1 167 ? 8.256 -0.560 -1.178 1.00 98.69 167 VAL A CA 1
ATOM 1257 C C . VAL A 1 167 ? 8.511 -0.035 -2.584 1.00 98.69 167 VAL A C 1
ATOM 1259 O O . VAL A 1 167 ? 7.591 0.151 -3.380 1.00 98.69 167 VAL A O 1
ATOM 1262 N N . GLU A 1 168 ? 9.790 0.134 -2.893 1.00 97.69 168 GLU A N 1
ATOM 1263 C CA . GLU A 1 168 ? 10.310 0.388 -4.235 1.00 97.69 168 GLU A CA 1
ATOM 1264 C C . GLU A 1 168 ? 11.470 -0.590 -4.477 1.00 97.69 168 GLU A C 1
ATOM 1266 O O . GLU A 1 168 ? 12.619 -0.288 -4.144 1.00 97.69 168 GLU A O 1
ATOM 1271 N N . PRO A 1 169 ? 11.198 -1.813 -4.963 1.00 96.50 169 PRO A N 1
ATOM 1272 C CA . PRO A 1 169 ? 12.254 -2.796 -5.144 1.00 96.50 169 PRO A CA 1
ATOM 1273 C C . PRO A 1 169 ? 13.188 -2.385 -6.300 1.00 96.50 169 PRO A C 1
ATOM 1275 O O . PRO A 1 169 ? 12.707 -2.128 -7.409 1.00 96.50 169 PRO A O 1
ATOM 1278 N N . PRO A 1 170 ? 14.514 -2.338 -6.091 1.00 94.25 170 PRO A N 1
ATOM 1279 C CA . PRO A 1 170 ? 15.453 -1.814 -7.082 1.00 94.25 170 PRO A CA 1
ATOM 1280 C C . PRO A 1 170 ? 15.524 -2.687 -8.343 1.00 94.25 170 PRO A C 1
ATOM 1282 O O . PRO A 1 170 ? 15.473 -3.921 -8.283 1.00 94.25 170 PRO A O 1
ATOM 1285 N N . GLY A 1 171 ? 15.680 -2.052 -9.507 1.00 94.44 171 GLY A N 1
ATOM 1286 C CA . GLY A 1 171 ? 15.771 -2.742 -10.791 1.00 94.44 171 GLY A CA 1
ATOM 1287 C C . GLY A 1 171 ? 14.458 -3.384 -11.235 1.00 94.44 171 GLY A C 1
ATOM 1288 O O . GLY A 1 171 ? 14.487 -4.366 -11.976 1.00 94.44 171 GLY A O 1
ATOM 1289 N N . THR A 1 172 ? 13.315 -2.887 -10.757 1.00 96.19 172 THR A N 1
ATOM 1290 C CA . THR A 1 172 ? 11.996 -3.446 -11.094 1.00 96.19 172 THR A CA 1
ATOM 1291 C C . THR A 1 172 ? 11.042 -2.443 -11.726 1.00 96.19 172 THR A C 1
ATOM 1293 O O . THR A 1 172 ? 9.990 -2.862 -12.203 1.00 96.19 172 THR A O 1
ATOM 1296 N N . GLY A 1 173 ? 11.342 -1.139 -11.704 1.00 96.12 173 GLY A N 1
ATOM 1297 C CA . GLY A 1 173 ? 10.414 -0.096 -12.133 1.00 96.12 173 GLY A CA 1
ATOM 1298 C C . GLY A 1 173 ? 9.053 -0.195 -11.443 1.00 96.12 173 GLY A C 1
ATOM 1299 O O . GLY A 1 173 ? 8.039 0.004 -12.102 1.00 96.12 173 GLY A O 1
ATOM 1300 N N . THR A 1 174 ? 9.000 -0.592 -10.167 1.00 97.38 174 THR A N 1
ATOM 1301 C CA . THR A 1 174 ? 7.742 -0.882 -9.459 1.00 97.38 174 THR A CA 1
ATOM 1302 C C . THR A 1 174 ? 7.684 -0.178 -8.110 1.00 97.38 174 THR A C 1
ATOM 1304 O O . THR A 1 174 ? 8.658 -0.175 -7.363 1.00 97.38 174 THR A O 1
ATOM 1307 N N . VAL A 1 175 ? 6.511 0.358 -7.776 1.00 98.06 175 VAL A N 1
ATOM 1308 C CA . VAL A 1 175 ? 6.143 0.769 -6.416 1.00 98.06 175 VAL A CA 1
ATOM 1309 C C . VAL A 1 175 ? 4.937 -0.047 -5.987 1.00 98.06 175 VAL A C 1
ATOM 1311 O O . VAL A 1 175 ? 3.981 -0.186 -6.753 1.00 98.06 175 VAL A O 1
ATOM 1314 N N . ALA A 1 176 ? 4.968 -0.564 -4.765 1.00 98.50 176 ALA A N 1
ATOM 1315 C CA . ALA A 1 176 ? 3.825 -1.236 -4.167 1.00 98.50 176 ALA A CA 1
ATOM 1316 C C . ALA A 1 176 ? 3.546 -0.689 -2.770 1.00 98.50 176 ALA A C 1
ATOM 1318 O O . ALA A 1 176 ? 4.467 -0.343 -2.031 1.00 98.50 176 ALA A O 1
ATOM 1319 N N . GLU A 1 177 ? 2.270 -0.620 -2.413 1.00 98.75 177 GLU A N 1
ATOM 1320 C CA . GLU A 1 177 ? 1.810 -0.263 -1.077 1.00 98.75 177 GLU A CA 1
ATOM 1321 C C . GLU A 1 177 ? 0.830 -1.316 -0.580 1.00 98.75 177 GLU A C 1
ATOM 1323 O O . GLU A 1 177 ? -0.213 -1.534 -1.196 1.00 98.75 177 GLU A O 1
ATOM 1328 N N . LEU A 1 178 ? 1.141 -1.907 0.569 1.00 98.81 178 LEU A N 1
ATOM 1329 C CA . LEU A 1 178 ? 0.200 -2.676 1.370 1.00 98.81 178 LEU A CA 1
ATOM 1330 C C . LEU A 1 178 ? -0.349 -1.782 2.484 1.00 98.81 178 LEU A C 1
ATOM 1332 O O . LEU A 1 178 ? 0.405 -1.193 3.255 1.00 98.81 178 LEU A O 1
ATOM 1336 N N . THR A 1 179 ? -1.668 -1.722 2.601 1.00 98.62 179 THR A N 1
ATOM 1337 C CA . THR A 1 179 ? -2.389 -1.013 3.656 1.00 98.62 179 THR A CA 1
ATOM 1338 C C . THR A 1 179 ? -3.274 -1.984 4.417 1.00 98.62 179 THR A C 1
ATOM 1340 O O . THR A 1 179 ? -4.137 -2.620 3.820 1.00 98.62 179 THR A O 1
ATOM 1343 N N . VAL A 1 180 ? -3.127 -2.054 5.740 1.00 98.31 180 VAL A N 1
ATOM 1344 C CA . VAL A 1 180 ? -4.081 -2.741 6.621 1.00 98.31 180 VAL A CA 1
ATOM 1345 C C . VAL A 1 180 ? -4.833 -1.696 7.441 1.00 98.31 180 VAL A C 1
ATOM 1347 O O . VAL A 1 180 ? -4.225 -0.871 8.124 1.00 98.31 180 VAL A O 1
ATOM 1350 N N . THR A 1 181 ? -6.161 -1.681 7.340 1.00 97.31 181 THR A N 1
ATOM 1351 C CA . THR A 1 181 ? -6.998 -0.619 7.913 1.00 97.31 181 THR A CA 1
ATOM 1352 C C . THR A 1 181 ? -8.351 -1.114 8.419 1.00 97.31 181 THR A C 1
ATOM 1354 O O . THR A 1 181 ? -8.957 -2.006 7.832 1.00 97.31 181 THR A O 1
ATOM 1357 N N . ASN A 1 182 ? -8.858 -0.509 9.494 1.00 95.50 182 ASN A N 1
ATOM 1358 C CA . ASN A 1 182 ? -10.238 -0.683 9.964 1.00 95.50 182 ASN A CA 1
ATOM 1359 C C . ASN A 1 182 ? -11.182 0.417 9.429 1.00 95.50 182 ASN A C 1
ATOM 1361 O O . ASN A 1 182 ? -12.378 0.419 9.718 1.00 95.50 182 ASN A O 1
ATOM 1365 N N . ALA A 1 183 ? -10.665 1.370 8.647 1.00 92.69 183 ALA A N 1
ATOM 1366 C CA . ALA A 1 183 ? -11.429 2.516 8.169 1.00 92.69 183 ALA A CA 1
ATOM 1367 C C . ALA A 1 183 ? -12.514 2.125 7.160 1.00 92.69 183 ALA A C 1
ATOM 1369 O O . ALA A 1 183 ? -13.586 2.725 7.149 1.00 92.69 183 ALA A O 1
ATOM 1370 N N . VAL A 1 184 ? -12.247 1.102 6.341 1.00 91.44 184 VAL A N 1
ATOM 1371 C CA . VAL A 1 184 ? -13.176 0.607 5.312 1.00 91.44 184 VAL A CA 1
ATOM 1372 C C . VAL A 1 184 ? -14.421 -0.019 5.942 1.00 91.44 184 VAL A C 1
ATOM 1374 O O . VAL A 1 184 ? -15.536 0.242 5.500 1.00 91.44 184 VAL A O 1
ATOM 1377 N N . THR A 1 185 ? -14.246 -0.810 7.000 1.00 89.94 185 THR A N 1
ATOM 1378 C CA . THR A 1 185 ? -15.356 -1.448 7.726 1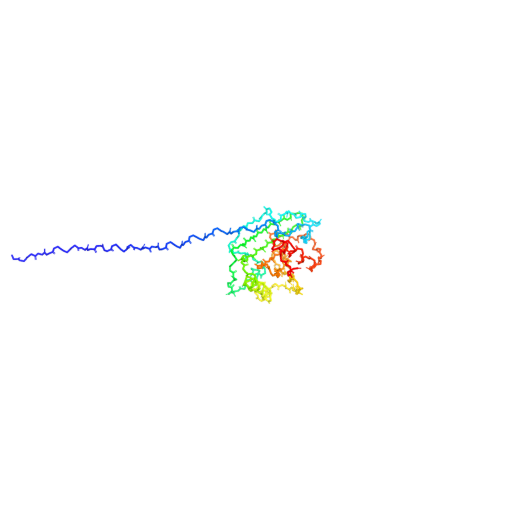.00 89.94 185 THR A CA 1
ATOM 1379 C C . THR A 1 185 ? -16.018 -0.483 8.711 1.00 89.94 185 THR A C 1
ATOM 1381 O O . THR A 1 185 ? -17.191 -0.628 9.062 1.00 89.94 185 THR A O 1
ATOM 1384 N N . GLY A 1 186 ? -15.257 0.495 9.215 1.00 87.38 186 GLY A N 1
ATOM 1385 C CA . GLY A 1 186 ? -15.653 1.330 10.340 1.00 87.38 186 GLY A CA 1
ATOM 1386 C C . GLY A 1 186 ? -15.869 0.522 11.624 1.00 87.38 186 GLY A C 1
ATOM 1387 O O . GLY A 1 186 ? -16.611 0.971 12.500 1.00 87.38 186 GLY A O 1
ATOM 1388 N N . ALA A 1 187 ? -15.308 -0.681 11.734 1.00 85.56 187 ALA A N 1
ATOM 1389 C CA . ALA A 1 187 ? -15.346 -1.469 12.957 1.00 85.56 187 ALA A CA 1
ATOM 1390 C C . ALA A 1 187 ? -14.272 -0.978 13.941 1.00 85.56 187 ALA A C 1
ATOM 1392 O O . ALA A 1 187 ? -13.273 -0.381 13.546 1.00 85.56 187 ALA A O 1
ATOM 1393 N N . VAL A 1 188 ? -14.450 -1.261 15.235 1.00 83.44 188 VAL A N 1
ATOM 1394 C CA . VAL A 1 188 ? -13.359 -1.087 16.215 1.00 83.44 188 VAL A CA 1
ATOM 1395 C C . VAL A 1 188 ? -12.189 -2.024 15.873 1.00 83.44 188 VAL A C 1
ATOM 1397 O O . VAL A 1 188 ? -11.036 -1.651 16.067 1.00 83.44 188 VAL A O 1
ATOM 1400 N N . GLY A 1 189 ? -12.493 -3.174 15.260 1.00 83.44 189 GLY A N 1
ATOM 1401 C CA . GLY A 1 189 ? -11.531 -4.195 14.865 1.00 83.44 189 GLY A CA 1
ATOM 1402 C C . GLY A 1 189 ? -10.992 -4.983 16.061 1.00 83.44 189 GLY A C 1
ATOM 1403 O O . GLY A 1 189 ? -11.050 -4.537 17.208 1.00 83.44 189 GLY A O 1
ATOM 1404 N N . SER A 1 190 ? -10.460 -6.170 15.792 1.00 93.50 190 SER A N 1
ATOM 1405 C CA . SER A 1 190 ? -9.637 -6.901 16.753 1.00 93.50 190 SER A CA 1
ATOM 1406 C C . SER A 1 190 ? -8.389 -6.079 17.095 1.00 93.50 190 SER A C 1
ATOM 1408 O O . SER A 1 190 ? -7.887 -5.365 16.219 1.00 93.50 190 SER A O 1
ATOM 1410 N N . PRO A 1 191 ? -7.861 -6.170 18.332 1.00 94.31 191 PRO A N 1
ATOM 1411 C CA . PRO A 1 191 ? -6.649 -5.457 18.714 1.00 94.31 191 PRO A CA 1
ATOM 1412 C C . PRO A 1 191 ? -5.508 -5.737 17.737 1.00 94.31 191 PRO A C 1
ATOM 1414 O O . PRO A 1 191 ? -5.275 -6.888 17.368 1.00 94.31 191 PRO A O 1
ATOM 1417 N N . TRP A 1 192 ? -4.807 -4.682 17.325 1.00 95.06 192 TRP A N 1
ATOM 1418 C CA . TRP A 1 192 ? -3.660 -4.823 16.439 1.00 95.06 192 TRP A CA 1
ATOM 1419 C C . TRP A 1 192 ? -2.557 -5.649 17.107 1.00 95.06 192 TRP A C 1
ATOM 1421 O O . TRP A 1 192 ? -2.210 -5.417 18.266 1.00 95.06 192 TRP A O 1
ATOM 1431 N N . VAL A 1 193 ? -1.986 -6.583 16.353 1.00 93.94 193 VAL A N 1
ATOM 1432 C CA . VAL A 1 193 ? -0.808 -7.351 16.752 1.00 93.94 193 VAL A CA 1
ATOM 1433 C C . VAL A 1 193 ? 0.385 -6.787 16.002 1.00 93.94 193 VAL A C 1
ATOM 1435 O O . VAL A 1 193 ? 0.417 -6.821 14.772 1.00 93.94 193 VAL A O 1
ATOM 1438 N N . GLU A 1 194 ? 1.351 -6.252 16.749 1.00 91.88 194 GLU A N 1
ATOM 1439 C CA . GLU A 1 194 ? 2.555 -5.676 16.155 1.00 91.88 194 GLU A CA 1
ATOM 1440 C C . GLU A 1 194 ? 3.306 -6.718 15.318 1.00 91.88 194 GLU A C 1
ATOM 1442 O O . GLU A 1 194 ? 3.469 -7.875 15.714 1.00 91.88 194 GLU A O 1
ATOM 1447 N N . ALA A 1 195 ? 3.753 -6.282 14.145 1.00 93.88 195 ALA A N 1
ATOM 1448 C CA . ALA A 1 195 ? 4.511 -7.079 13.195 1.00 93.88 195 ALA A CA 1
ATOM 1449 C C . ALA A 1 195 ? 5.915 -6.485 13.042 1.00 93.88 195 ALA A C 1
ATOM 1451 O O . ALA A 1 195 ? 6.107 -5.283 13.216 1.00 93.88 195 ALA A O 1
ATOM 1452 N N . ASP A 1 196 ? 6.892 -7.316 12.678 1.00 96.31 196 ASP A N 1
ATOM 1453 C CA . ASP A 1 196 ? 8.199 -6.822 12.241 1.00 96.31 196 ASP A CA 1
ATOM 1454 C C . ASP A 1 196 ? 8.025 -6.088 10.903 1.00 96.31 196 ASP A C 1
ATOM 1456 O O . ASP A 1 196 ? 7.878 -6.709 9.849 1.00 96.31 196 ASP A O 1
ATOM 1460 N N . GLU A 1 197 ? 8.029 -4.756 10.955 1.00 96.69 197 GLU A N 1
ATOM 1461 C CA . GLU A 1 197 ? 7.841 -3.881 9.795 1.00 96.69 197 GLU A CA 1
ATOM 1462 C C . GLU A 1 197 ? 8.850 -4.176 8.679 1.00 96.69 197 GLU A C 1
ATOM 1464 O O . GLU A 1 197 ? 8.496 -4.164 7.499 1.00 96.69 197 GLU A O 1
ATOM 1469 N N . GLN A 1 198 ? 10.093 -4.521 9.030 1.00 96.81 198 GLN A N 1
ATOM 1470 C CA . GLN A 1 198 ? 11.113 -4.851 8.043 1.00 96.81 198 GLN A CA 1
ATOM 1471 C C . GLN A 1 198 ? 10.806 -6.184 7.354 1.00 96.81 198 GLN A C 1
ATOM 1473 O O . GLN A 1 198 ? 11.033 -6.321 6.149 1.00 96.81 198 GLN A O 1
ATOM 1478 N N . GLN A 1 199 ? 10.281 -7.168 8.089 1.00 97.56 199 GLN A N 1
ATOM 1479 C CA . GLN A 1 199 ? 9.830 -8.428 7.499 1.00 97.56 199 GLN A CA 1
ATOM 1480 C C . GLN A 1 199 ? 8.617 -8.227 6.588 1.00 97.56 199 GLN A C 1
ATOM 1482 O O . GLN A 1 199 ? 8.588 -8.807 5.504 1.00 97.56 199 GLN A O 1
ATOM 1487 N N . VAL A 1 200 ? 7.659 -7.381 6.974 1.00 98.06 200 VAL A N 1
ATOM 1488 C CA . VAL A 1 200 ? 6.494 -7.073 6.129 1.00 98.06 200 VAL A CA 1
ATOM 1489 C C . VAL A 1 200 ? 6.941 -6.423 4.819 1.00 98.06 200 VAL A C 1
ATOM 1491 O O . VAL A 1 200 ? 6.563 -6.901 3.753 1.00 98.06 200 VAL A O 1
ATOM 1494 N N . LEU A 1 201 ? 7.825 -5.418 4.863 1.00 98.44 201 LEU A N 1
ATOM 1495 C CA . LEU A 1 201 ? 8.371 -4.801 3.646 1.00 98.44 201 LEU A CA 1
ATOM 1496 C C . LEU A 1 201 ? 9.102 -5.819 2.757 1.00 98.44 201 LEU A C 1
ATOM 1498 O O . LEU A 1 201 ? 8.911 -5.827 1.542 1.00 98.44 201 LEU A O 1
ATOM 1502 N N . ARG A 1 202 ? 9.900 -6.727 3.341 1.00 97.56 202 ARG A N 1
ATOM 1503 C CA . ARG A 1 202 ? 10.525 -7.825 2.578 1.00 97.56 202 ARG A CA 1
ATOM 1504 C C . ARG A 1 202 ? 9.479 -8.713 1.905 1.00 97.56 202 ARG A C 1
ATOM 1506 O O . ARG A 1 202 ? 9.670 -9.095 0.754 1.00 97.56 202 ARG A O 1
ATOM 1513 N N . ASN A 1 203 ? 8.391 -9.028 2.599 1.00 98.12 203 ASN A N 1
ATOM 1514 C CA . ASN A 1 203 ? 7.335 -9.886 2.077 1.00 98.12 203 ASN A CA 1
ATOM 1515 C C . ASN A 1 203 ? 6.543 -9.233 0.935 1.00 98.12 203 ASN A C 1
ATOM 1517 O O . ASN A 1 203 ? 6.195 -9.937 -0.010 1.00 98.12 203 ASN A O 1
ATOM 1521 N N . VAL A 1 204 ? 6.322 -7.913 0.979 1.00 98.50 204 VAL A N 1
ATOM 1522 C CA . VAL A 1 204 ? 5.732 -7.151 -0.139 1.00 98.50 204 VAL A CA 1
ATOM 1523 C C . VAL A 1 204 ? 6.696 -7.113 -1.336 1.00 98.50 204 VAL A C 1
ATOM 1525 O O . VAL A 1 204 ? 6.304 -7.381 -2.467 1.00 98.50 204 VAL A O 1
ATOM 1528 N N . ALA A 1 205 ? 7.985 -6.839 -1.110 1.00 98.06 205 ALA A N 1
ATOM 1529 C CA . ALA A 1 205 ? 8.965 -6.699 -2.192 1.00 98.06 205 ALA A CA 1
ATOM 1530 C C . ALA A 1 205 ? 9.326 -8.030 -2.884 1.00 98.06 205 ALA A C 1
ATOM 1532 O O . ALA A 1 205 ? 9.545 -8.077 -4.096 1.00 98.06 205 ALA A O 1
ATOM 1533 N N . ALA A 1 206 ? 9.400 -9.131 -2.133 1.00 97.62 206 ALA A N 1
ATOM 1534 C CA . ALA A 1 206 ? 9.885 -10.418 -2.629 1.00 97.62 206 ALA A CA 1
ATOM 1535 C C . ALA A 1 206 ? 9.152 -10.973 -3.878 1.00 97.62 206 ALA A C 1
ATOM 1537 O O . ALA A 1 206 ? 9.841 -11.415 -4.804 1.00 97.62 206 ALA A O 1
ATOM 1538 N N . PRO A 1 207 ? 7.805 -11.005 -3.963 1.00 98.19 207 PRO A N 1
ATOM 1539 C CA . PRO A 1 207 ? 7.102 -11.459 -5.169 1.00 98.19 207 PRO A CA 1
ATOM 1540 C C . PRO A 1 207 ? 7.385 -10.588 -6.402 1.00 98.19 207 PRO A C 1
ATOM 1542 O O . PRO A 1 207 ? 7.582 -11.128 -7.497 1.00 98.19 207 PRO A O 1
ATOM 1545 N N . ILE A 1 208 ? 7.505 -9.271 -6.223 1.00 97.81 208 ILE A N 1
ATOM 1546 C CA . ILE A 1 208 ? 7.852 -8.320 -7.288 1.00 97.81 208 ILE A CA 1
ATOM 1547 C C . ILE A 1 208 ? 9.258 -8.617 -7.816 1.00 97.81 208 ILE A C 1
ATOM 1549 O O . ILE A 1 208 ? 9.435 -8.864 -9.009 1.00 97.81 208 ILE A O 1
ATOM 1553 N N . CYS A 1 209 ? 10.244 -8.702 -6.921 1.00 97.00 209 CYS A N 1
ATOM 1554 C CA . CYS A 1 209 ? 11.630 -9.019 -7.264 1.00 97.00 209 CYS A CA 1
ATOM 1555 C C . CYS A 1 209 ? 11.764 -10.341 -8.030 1.00 97.00 209 CYS A C 1
ATOM 1557 O O . CYS A 1 209 ? 12.432 -10.402 -9.064 1.00 97.00 209 CYS A O 1
ATOM 1559 N N . ARG A 1 210 ? 11.089 -11.401 -7.558 1.00 97.25 210 ARG A N 1
ATOM 1560 C CA . ARG A 1 210 ? 11.091 -12.713 -8.227 1.00 97.25 210 ARG A CA 1
ATOM 1561 C C . ARG A 1 210 ? 10.470 -12.650 -9.618 1.00 97.25 210 ARG A C 1
ATOM 1563 O O . ARG A 1 210 ? 11.003 -13.263 -10.540 1.00 97.25 210 ARG A O 1
ATOM 1570 N N . THR A 1 211 ? 9.365 -11.922 -9.771 1.00 96.75 211 THR A N 1
ATOM 1571 C CA . THR A 1 211 ? 8.673 -11.773 -11.059 1.00 96.75 211 THR A CA 1
ATOM 1572 C C . THR A 1 211 ? 9.526 -10.990 -12.058 1.00 96.75 211 THR A C 1
ATOM 1574 O O . THR A 1 211 ? 9.673 -11.418 -13.202 1.00 96.75 211 THR A O 1
ATOM 1577 N N . ALA A 1 212 ? 10.159 -9.904 -11.606 1.00 94.06 212 ALA A N 1
ATOM 1578 C CA . ALA A 1 212 ? 11.069 -9.091 -12.410 1.00 94.06 212 ALA A CA 1
ATOM 1579 C C . ALA A 1 212 ? 12.412 -9.784 -12.704 1.00 94.06 212 ALA A C 1
ATOM 1581 O O . ALA A 1 212 ? 13.132 -9.365 -13.607 1.00 94.06 212 ALA A O 1
ATOM 1582 N N . LYS A 1 213 ? 12.760 -10.842 -11.952 1.00 93.75 213 LYS A N 1
ATOM 1583 C CA . LYS A 1 213 ? 14.085 -11.488 -11.968 1.00 93.75 213 LYS A CA 1
ATOM 1584 C C . LYS A 1 213 ? 15.219 -10.483 -11.707 1.00 93.75 213 LYS A C 1
ATOM 1586 O O . LYS A 1 213 ? 16.309 -10.626 -12.259 1.00 93.75 213 LYS A O 1
ATOM 1591 N N . SER A 1 214 ? 14.953 -9.471 -10.879 1.00 89.75 214 SER A N 1
ATOM 1592 C CA . SER A 1 214 ? 15.953 -8.469 -10.501 1.00 89.75 214 SER A CA 1
ATOM 1593 C C . SER A 1 214 ? 16.968 -9.087 -9.542 1.00 89.75 214 SER A C 1
ATOM 1595 O O . SER A 1 214 ? 16.585 -9.699 -8.549 1.00 89.75 214 SER A O 1
ATOM 1597 N N . SER A 1 215 ? 18.256 -8.914 -9.838 1.00 87.44 215 SER A N 1
ATOM 1598 C CA . SER A 1 215 ? 19.368 -9.271 -8.947 1.00 87.44 215 SER A CA 1
ATOM 1599 C C . SER A 1 215 ? 19.806 -8.118 -8.038 1.00 87.44 215 SER A C 1
ATOM 1601 O O . SER A 1 215 ? 20.815 -8.238 -7.349 1.00 87.44 215 SER A O 1
ATOM 1603 N N . ALA A 1 216 ? 19.148 -6.958 -8.153 1.00 85.19 216 ALA A N 1
ATOM 1604 C CA . ALA A 1 216 ? 19.374 -5.810 -7.279 1.00 85.19 216 ALA A CA 1
ATOM 1605 C C . ALA A 1 216 ? 18.519 -5.895 -6.004 1.00 85.19 216 ALA A C 1
ATOM 1607 O O . ALA A 1 216 ? 18.820 -5.216 -5.022 1.00 85.19 216 ALA A O 1
ATOM 1608 N N . CYS A 1 217 ? 17.483 -6.737 -6.039 1.00 85.94 217 CYS A N 1
ATOM 1609 C CA . CYS A 1 217 ? 16.900 -7.357 -4.863 1.00 85.94 217 CYS A CA 1
ATOM 1610 C C . CYS A 1 217 ? 17.814 -8.497 -4.358 1.00 85.94 217 CYS A C 1
ATOM 1612 O O . CYS A 1 217 ? 17.768 -8.767 -3.144 1.00 85.94 217 CYS A O 1
#

Sequence (217 aa):
MRGWQRAIPAIAVIACLGIAAPAAADPKPVPDSVWINPRDVPMDHVSHWAPLSRNATSVDRPAFWSANLCFSLGESLPQSPESASSTVTSDDSGWTAVEVIAHWPGDTSVTDQYASTVYRSLRARLDHCFNAVGAQVNVVDLPNGHAATVTLPAQGGKQPQYRLYVVEPPGTGTVAELTVTNAVTGAVGSPWVEADEQQVLRNVAAPICRTAKSSAC